Protein AF-A0A6P0NSE1-F1 (afdb_monomer)

Radius of gyration: 20.41 Å; Cα contacts (8 Å, |Δi|>4): 331; chains: 1; bounding box: 45×75×44 Å

Sequence (242 aa):
MRFLLSFLSQVKEDVVIFYKSDFIRLSEYSKNIGKWTRNYFLNKFSLNHRTHNSISIYEKNHELIRSTNKQISKKYEDNDAPLLDLYTFTISPYEILDIVHVYRQDELPSLQNSSTYNYQRPLNPNKLKKIRENLLTECDFIFPSNVLVILSKECKYMKDGDGNSCLYIPKKYGSISVIDGQHRLFSYADENVKLMIQDDCKIMVTAVYFRTDEQEIITKFSARVFIEINFLNTLWQGFGKN

Nearest PDB structures (foldseek):
  2bk1-assembly1_A  TM=1.875E-01  e=4.150E+00  Clostridium perfringens

Secondary structure (DSSP, 8-state):
--SHHHHTTS--S------HHHHHHHHHHHHHS-HHHHHHHHHTTT-----S-EEEEEHHHH--EEEEEE---TTS--TTPPPEEEEEEEE-HHHHTTTEEE--GGGSPPTTSTT----SPPP-HHHHHHHHHHHTT-TT---SSPEEEEE-TT-EEEE-TTS-EEEEEESSTTSEEEEE-HHHHHHTTSHHHHHHH-TT--EEEEEEEES---HHHHHHHHHHHHHHHHHHHHHHHHHT--

Solvent-accessible surface area (backbone atoms only — not comparable to full-atom values): 14327 Å² total; per-residue (Å²): 126,77,71,67,63,63,63,61,73,71,62,88,66,94,78,81,86,68,58,70,70,56,49,51,52,50,52,55,50,45,69,70,39,57,78,71,50,23,47,64,57,34,45,78,69,73,60,60,67,77,49,98,49,62,47,77,45,31,41,90,84,17,63,46,43,79,46,70,78,42,63,76,73,81,88,52,93,59,91,75,63,60,46,26,33,39,37,36,32,44,42,40,58,80,75,46,49,63,20,50,30,63,85,45,85,92,66,48,83,69,84,83,52,97,77,72,72,80,70,60,79,75,88,50,71,69,60,29,51,54,53,35,53,48,52,70,72,36,76,86,69,69,76,94,62,59,32,32,30,36,47,33,87,81,43,46,76,46,61,49,98,86,67,47,58,30,42,36,38,50,48,27,67,49,38,31,34,50,65,41,44,60,58,66,57,58,31,59,72,37,67,68,41,38,71,74,52,49,82,83,46,68,44,48,34,38,34,39,34,66,74,60,87,50,64,66,57,52,55,57,48,52,48,47,51,56,48,53,53,52,52,51,55,53,51,57,64,59,70,73,71,126

pLDDT: mean 75.6, std 17.57, range [28.81, 94.31]

Foldseek 3Di:
DVPVVVVVVPPPDDDQDDDPVVVVVLVVVLVVPAQLCSQVSCVVSVNWPQDVDWDKFFCVPWVKDKDWQDFQDCPDVPPPGFTKMKIKTKFFLVQCSNAEAEQAPVNQDPCPDVPPDPQADHQDVVLLVVLLVCLLVPLPDADPDAFEKEADPVWDWDQDPVRTTIIIQGSIHPRIYTSDCVSVSCSCSDVSSCVRNPRPDIGIHMYMYTPDPDPVSVVVVSSSVVVVVVVVVVVVVVVPPD

Structure (mmCIF, N/CA/C/O backbone):
data_AF-A0A6P0NSE1-F1
#
_entry.id   AF-A0A6P0NSE1-F1
#
loop_
_atom_site.group_PDB
_atom_site.id
_atom_site.type_symbol
_atom_site.label_atom_id
_atom_site.label_alt_id
_atom_site.label_comp_id
_atom_site.label_asym_id
_atom_site.label_entity_id
_atom_site.label_seq_id
_atom_site.pdbx_PDB_ins_code
_atom_site.Cartn_x
_atom_site.Cartn_y
_atom_site.Cartn_z
_atom_site.occupancy
_atom_site.B_iso_or_equiv
_atom_site.auth_seq_id
_atom_site.auth_comp_id
_atom_site.auth_asym_id
_atom_site.auth_atom_id
_atom_site.pdbx_PDB_model_num
ATOM 1 N N . MET A 1 1 ? -12.462 -44.501 10.568 1.00 39.59 1 MET A N 1
ATOM 2 C CA . MET A 1 1 ? -11.180 -43.770 10.728 1.00 39.59 1 MET A CA 1
ATOM 3 C C . MET A 1 1 ? -10.175 -43.937 9.578 1.00 39.59 1 MET A C 1
ATOM 5 O O . MET A 1 1 ? -9.374 -43.035 9.409 1.00 39.59 1 MET A O 1
ATOM 9 N N . ARG A 1 2 ? -10.199 -45.004 8.755 1.00 28.81 2 ARG A N 1
ATOM 10 C CA . ARG A 1 2 ? -9.259 -45.160 7.614 1.00 28.81 2 ARG A CA 1
ATOM 11 C C . ARG A 1 2 ? -9.672 -44.481 6.294 1.00 28.81 2 ARG A C 1
ATOM 13 O O . ARG A 1 2 ? -8.821 -44.287 5.440 1.00 28.81 2 ARG A O 1
ATOM 20 N N . PHE A 1 3 ? -10.932 -44.069 6.141 1.00 29.25 3 PHE A N 1
ATOM 21 C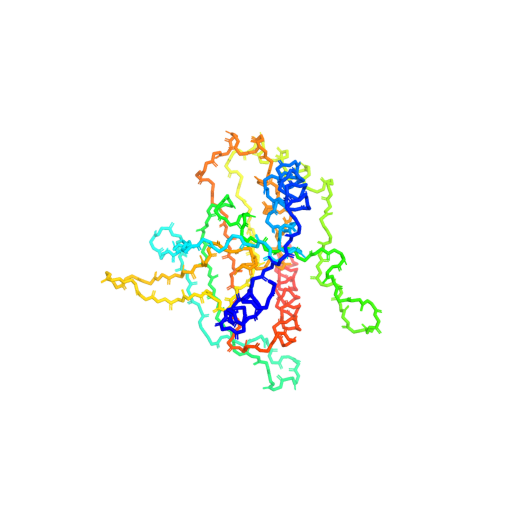 CA . PHE A 1 3 ? -11.424 -43.457 4.893 1.00 29.25 3 PHE A CA 1
ATOM 22 C C . PHE A 1 3 ? -11.146 -41.947 4.760 1.00 29.25 3 PHE A C 1
ATOM 24 O O . PHE A 1 3 ? -11.007 -41.459 3.644 1.00 29.25 3 PHE A O 1
ATOM 31 N N . LEU A 1 4 ? -10.985 -41.216 5.871 1.00 34.84 4 LEU A N 1
ATOM 32 C CA . LEU A 1 4 ? -10.705 -39.767 5.856 1.00 34.84 4 LEU A CA 1
ATOM 33 C C . LEU A 1 4 ? -9.242 -39.430 5.523 1.00 34.84 4 LEU A C 1
ATOM 35 O O . LEU A 1 4 ? -8.967 -38.356 4.999 1.00 34.84 4 LEU A O 1
ATOM 39 N N . LEU A 1 5 ? -8.308 -40.353 5.772 1.00 35.56 5 LEU A N 1
ATOM 40 C CA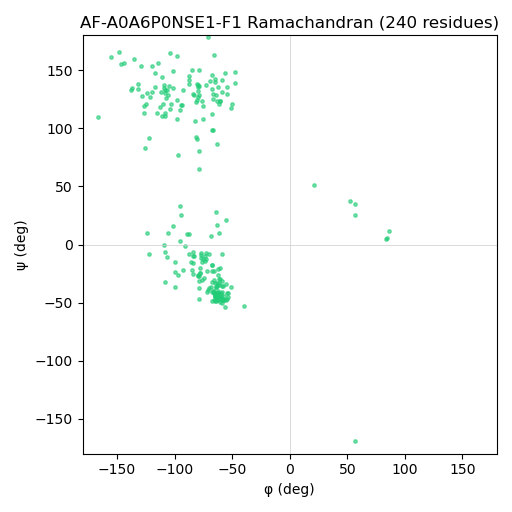 . LEU A 1 5 ? -6.882 -40.136 5.505 1.00 35.56 5 LEU A CA 1
ATOM 41 C C . LEU A 1 5 ? -6.517 -40.278 4.019 1.00 35.56 5 LEU A C 1
ATOM 43 O O . LEU A 1 5 ? -5.545 -39.672 3.585 1.00 35.56 5 LEU A O 1
ATOM 47 N N . SER A 1 6 ? -7.296 -41.022 3.220 1.00 34.91 6 SER A N 1
ATOM 48 C CA . SER A 1 6 ? -6.995 -41.171 1.785 1.00 34.91 6 SER A CA 1
ATOM 49 C C . SER A 1 6 ? -7.442 -39.958 0.959 1.00 34.91 6 SER A C 1
ATOM 51 O O . SER A 1 6 ? -6.750 -39.571 0.020 1.00 34.91 6 SER A O 1
ATOM 53 N N . PHE A 1 7 ? -8.524 -39.281 1.368 1.00 35.91 7 PHE A N 1
ATOM 54 C CA . PHE A 1 7 ? -9.060 -38.114 0.655 1.00 35.91 7 PHE A CA 1
ATOM 55 C C . PHE A 1 7 ? -8.199 -36.853 0.849 1.00 35.91 7 PHE A C 1
ATOM 57 O O . PHE A 1 7 ? -8.095 -36.017 -0.042 1.00 35.91 7 PHE A O 1
ATOM 64 N N . LEU A 1 8 ? -7.506 -36.750 1.988 1.00 42.34 8 LEU A N 1
ATOM 65 C CA . LEU A 1 8 ? -6.571 -35.655 2.269 1.00 42.34 8 LEU A CA 1
ATOM 66 C C . LEU A 1 8 ? -5.254 -35.765 1.485 1.00 42.34 8 LEU A C 1
ATOM 68 O O . LEU A 1 8 ? -4.530 -34.782 1.382 1.00 42.34 8 LEU A O 1
ATOM 72 N N . SER A 1 9 ? -4.952 -36.925 0.891 1.00 40.25 9 SER A N 1
ATOM 73 C CA . SER A 1 9 ? -3.737 -37.096 0.079 1.00 40.25 9 SER A CA 1
ATOM 74 C C . SER A 1 9 ? -3.820 -36.434 -1.305 1.00 40.25 9 SER A C 1
ATOM 76 O O . SER A 1 9 ? -2.794 -36.278 -1.966 1.00 40.25 9 SER A O 1
ATOM 78 N N . GLN A 1 10 ? -5.018 -36.015 -1.736 1.00 41.91 10 GLN A N 1
ATOM 79 C CA . GLN A 1 10 ? -5.258 -35.421 -3.057 1.00 41.91 10 GLN A CA 1
ATOM 80 C C . GLN A 1 10 ? -5.547 -33.910 -3.039 1.00 41.91 10 GLN A C 1
ATOM 82 O O . GLN A 1 10 ? -5.573 -33.299 -4.104 1.00 41.91 10 GLN A O 1
ATOM 87 N N . VAL A 1 11 ? -5.684 -33.274 -1.869 1.00 42.91 11 VAL A N 1
ATOM 88 C CA . VAL A 1 11 ? -5.854 -31.811 -1.763 1.00 42.91 11 VAL A CA 1
ATOM 89 C C . VAL A 1 11 ? -4.499 -31.166 -1.470 1.00 42.91 11 VAL A C 1
ATOM 91 O O . VAL A 1 11 ? -4.175 -30.807 -0.341 1.00 42.91 11 VAL A O 1
ATOM 94 N N . LYS A 1 12 ? -3.664 -31.061 -2.508 1.00 42.88 12 LYS A N 1
ATOM 95 C CA . LYS A 1 12 ? -2.460 -30.219 -2.502 1.00 42.88 12 LYS A CA 1
ATOM 96 C C . LYS A 1 12 ? -2.869 -28.762 -2.732 1.00 42.88 12 LYS A C 1
ATOM 98 O O . LYS A 1 12 ? -2.772 -28.288 -3.852 1.00 42.88 12 LYS A O 1
ATOM 103 N N . GLU A 1 13 ? -3.329 -28.079 -1.689 1.00 49.12 13 GLU A N 1
ATOM 104 C CA . GLU A 1 13 ? -3.314 -26.609 -1.593 1.00 49.12 13 GLU A CA 1
ATOM 105 C C . GLU A 1 13 ? -3.612 -26.201 -0.138 1.00 49.12 13 GLU A C 1
ATOM 107 O O . GLU A 1 13 ? -4.712 -26.429 0.346 1.00 49.12 13 GLU A O 1
ATOM 112 N N . ASP A 1 14 ? -2.600 -25.679 0.568 1.00 57.34 14 ASP A N 1
ATOM 113 C CA . ASP A 1 14 ? -2.619 -24.876 1.810 1.00 57.34 14 ASP A CA 1
ATOM 114 C C . ASP A 1 14 ? -3.864 -24.930 2.734 1.00 57.34 14 ASP A C 1
ATOM 116 O O . ASP A 1 14 ? -4.388 -23.894 3.155 1.00 57.34 14 ASP A O 1
ATOM 120 N N . VAL A 1 15 ? -4.344 -26.116 3.123 1.00 63.19 15 VAL A N 1
ATOM 121 C CA . VAL A 1 15 ? -5.412 -26.220 4.132 1.00 63.19 15 VAL A CA 1
ATOM 122 C C . VAL A 1 15 ? -4.803 -26.125 5.529 1.00 63.19 15 VAL A C 1
ATOM 124 O O . VAL A 1 15 ? -4.204 -27.078 6.029 1.00 63.19 15 VAL A O 1
ATOM 127 N N . VAL A 1 16 ? -4.990 -24.982 6.193 1.00 66.00 16 VAL A N 1
ATOM 128 C CA . VAL A 1 16 ? -4.626 -24.833 7.607 1.00 66.00 16 VAL A CA 1
ATOM 129 C C . VAL A 1 16 ? -5.662 -25.554 8.472 1.00 66.00 16 VAL A C 1
ATOM 131 O O . VAL A 1 16 ? -6.847 -25.219 8.455 1.00 66.00 16 VAL A O 1
ATOM 134 N N . ILE A 1 17 ? -5.221 -26.554 9.236 1.00 78.12 17 ILE A N 1
ATOM 135 C CA . ILE A 1 17 ? -6.096 -27.351 10.102 1.00 78.12 17 ILE A CA 1
ATOM 136 C C . ILE A 1 17 ? -6.080 -26.757 11.512 1.00 78.12 17 ILE A C 1
ATOM 138 O O . ILE A 1 17 ? -5.042 -26.726 12.168 1.00 78.12 17 ILE A O 1
ATOM 142 N N . PHE A 1 18 ? -7.249 -26.335 11.994 1.00 77.38 18 PHE A N 1
ATOM 143 C CA . PHE A 1 18 ? -7.456 -25.880 13.369 1.00 77.38 18 PHE A CA 1
ATOM 144 C C . PHE A 1 18 ? -8.439 -26.788 14.100 1.00 77.38 18 PHE A C 1
ATOM 146 O O . PHE A 1 18 ? -9.419 -27.263 13.517 1.00 77.38 18 PHE A O 1
ATOM 153 N N . TYR A 1 19 ? -8.250 -26.943 15.411 1.00 86.81 19 TYR A N 1
ATOM 154 C CA . TYR A 1 19 ? -9.355 -27.361 16.264 1.00 86.81 19 TYR A CA 1
ATOM 155 C C . TYR A 1 19 ? -10.430 -26.272 16.267 1.00 86.81 19 TYR A C 1
ATOM 157 O O . TYR A 1 19 ? -10.134 -25.076 16.275 1.00 86.81 19 TYR A O 1
ATOM 165 N N . LYS A 1 20 ? -11.702 -26.684 16.287 1.00 84.88 20 LYS A N 1
ATOM 166 C CA . LYS A 1 20 ? -12.844 -25.757 16.248 1.00 84.88 20 LYS A CA 1
ATOM 167 C C . LYS A 1 20 ? -12.766 -24.690 17.349 1.00 84.88 20 LYS A C 1
ATOM 169 O O . LYS A 1 20 ? -13.052 -23.528 17.079 1.00 84.88 20 LYS A O 1
ATOM 174 N N . SER A 1 21 ? -12.371 -25.074 18.564 1.00 87.94 21 SER A N 1
ATOM 175 C CA . SER A 1 21 ? -12.192 -24.158 19.699 1.00 87.94 21 SER A CA 1
ATOM 176 C C . SER A 1 21 ? -11.146 -23.080 19.419 1.00 87.94 21 SER A C 1
ATOM 178 O O . SER A 1 21 ? -11.385 -21.905 19.694 1.00 87.94 21 SER A O 1
ATOM 180 N N . ASP A 1 22 ? -10.019 -23.465 18.825 1.00 86.38 22 ASP A N 1
ATOM 181 C CA . ASP A 1 22 ? -8.904 -22.561 18.548 1.00 86.38 22 ASP A CA 1
ATOM 182 C C . ASP A 1 22 ? -9.261 -21.593 17.425 1.00 86.38 22 ASP A C 1
ATOM 184 O O . ASP A 1 22 ? -8.997 -20.398 17.532 1.00 86.38 22 ASP A O 1
ATOM 188 N N . PHE A 1 23 ? -9.945 -22.082 16.387 1.00 85.19 23 PHE A N 1
ATOM 189 C CA . PHE A 1 23 ? -10.438 -21.235 15.305 1.00 85.19 23 PHE A CA 1
ATOM 190 C C . PHE A 1 23 ? -11.446 -20.190 15.799 1.00 85.19 23 PHE A C 1
ATOM 192 O O . PHE A 1 23 ? -11.354 -19.021 15.423 1.00 85.19 23 PHE A O 1
ATOM 199 N N . ILE A 1 24 ? -12.389 -20.582 16.665 1.00 85.94 24 ILE A N 1
ATOM 200 C CA . ILE A 1 24 ? -13.359 -19.649 17.261 1.00 85.94 24 ILE A CA 1
ATOM 201 C C . ILE A 1 24 ? -12.626 -18.576 18.068 1.00 85.94 24 ILE A C 1
ATOM 203 O O . ILE A 1 24 ? -12.841 -17.387 17.840 1.00 85.94 24 ILE A O 1
ATOM 207 N N . ARG A 1 25 ? -11.700 -18.985 18.940 1.00 87.81 25 ARG A N 1
ATOM 208 C CA . ARG A 1 25 ? -10.915 -18.070 19.774 1.00 87.81 25 ARG A CA 1
ATOM 209 C C . ARG A 1 25 ? -10.067 -17.108 18.939 1.00 87.81 25 ARG A C 1
ATOM 211 O O . ARG A 1 25 ? -10.005 -15.915 19.223 1.00 87.81 25 ARG A O 1
ATOM 218 N N . LEU A 1 26 ? -9.445 -17.605 17.874 1.00 87.19 26 LEU A N 1
ATOM 219 C CA . LEU A 1 26 ? -8.673 -16.794 16.938 1.00 87.19 26 LEU A CA 1
ATOM 220 C C . LEU A 1 26 ? -9.572 -15.798 16.196 1.00 87.19 26 LEU A C 1
ATOM 222 O O . LEU A 1 26 ? -9.216 -14.627 16.067 1.00 87.19 26 LEU A O 1
ATOM 226 N N . SER A 1 27 ? -10.760 -16.229 15.765 1.00 84.25 27 SER A N 1
ATOM 227 C CA . SER A 1 27 ? -11.763 -15.356 15.151 1.00 84.25 27 SER A CA 1
ATOM 228 C C . SER A 1 27 ? -12.185 -14.232 16.100 1.00 84.25 27 SER A C 1
ATOM 230 O O . SER A 1 27 ? -12.214 -13.069 15.694 1.00 84.25 27 SER A O 1
ATOM 232 N N . GLU A 1 28 ? -12.440 -14.548 17.371 1.00 86.94 28 GLU A N 1
ATOM 233 C CA . GLU A 1 28 ? -12.763 -13.568 18.413 1.00 86.94 28 GLU A CA 1
ATOM 234 C C . GLU A 1 28 ? -11.628 -12.569 18.635 1.00 86.94 28 GLU A C 1
ATOM 236 O O . GLU A 1 28 ? -11.861 -11.361 18.628 1.00 86.94 28 GLU A O 1
ATOM 241 N N . TYR A 1 29 ? -10.384 -13.036 18.754 1.00 88.19 29 TYR A N 1
ATOM 242 C CA . TYR A 1 29 ? -9.228 -12.143 18.853 1.00 88.19 29 TYR A CA 1
ATOM 243 C C . TYR A 1 29 ? -9.097 -11.247 17.626 1.00 88.19 29 TYR A C 1
ATOM 245 O O . TYR A 1 29 ? -8.904 -10.041 17.772 1.00 88.19 29 TYR A O 1
ATOM 253 N N . SER A 1 30 ? -9.310 -11.795 16.429 1.00 85.31 30 SER A N 1
ATOM 254 C CA . SER A 1 30 ? -9.236 -11.036 15.181 1.00 85.31 30 SER A CA 1
ATOM 255 C C . SER A 1 30 ? -10.267 -9.903 15.082 1.00 85.31 30 SER A C 1
ATOM 257 O O . SER A 1 30 ? -10.027 -8.927 14.377 1.00 85.31 30 SER A O 1
ATOM 259 N N . LYS A 1 31 ? -11.405 -10.013 15.782 1.00 84.69 31 LYS A N 1
ATOM 260 C CA . LYS A 1 31 ? -12.442 -8.969 15.835 1.00 84.69 31 LYS A CA 1
ATOM 261 C C . LYS A 1 31 ? -12.099 -7.846 16.814 1.00 84.69 31 LYS A C 1
ATOM 263 O O . LYS A 1 31 ? -12.569 -6.731 16.628 1.00 84.69 31 LYS A O 1
ATOM 268 N N . ASN A 1 32 ? -11.302 -8.146 17.839 1.00 85.06 32 ASN A N 1
ATOM 269 C CA . ASN A 1 32 ? -10.938 -7.199 18.895 1.00 85.06 32 ASN A CA 1
ATOM 270 C C . ASN A 1 32 ? -9.630 -6.449 18.608 1.00 85.06 32 ASN A C 1
ATOM 272 O O . ASN A 1 32 ? -9.400 -5.368 19.143 1.00 85.06 32 ASN A O 1
ATOM 276 N N . ILE A 1 33 ? -8.764 -6.997 17.756 1.00 80.06 33 ILE A N 1
ATOM 277 C CA . ILE A 1 33 ? -7.625 -6.258 17.212 1.00 80.06 33 ILE A CA 1
ATOM 278 C C . ILE A 1 33 ? -8.150 -5.304 16.133 1.00 80.06 33 ILE A C 1
ATOM 280 O O . ILE A 1 33 ? -8.837 -5.728 15.207 1.00 80.06 33 ILE A O 1
ATOM 284 N N . GLY A 1 34 ? -7.879 -4.004 16.277 1.00 79.31 34 GLY A N 1
ATOM 285 C CA . GLY A 1 34 ? -8.448 -2.969 15.406 1.00 79.31 34 GLY A CA 1
ATOM 286 C C . GLY A 1 34 ? -8.345 -3.303 13.911 1.00 79.31 34 GLY A C 1
ATOM 287 O O . GLY A 1 34 ? -7.389 -3.958 13.482 1.00 79.31 34 GLY A O 1
ATOM 288 N N . LYS A 1 35 ? -9.322 -2.834 13.121 1.00 82.88 35 LYS A N 1
ATOM 289 C CA . LYS A 1 35 ? -9.554 -3.221 11.714 1.00 82.88 35 LYS A CA 1
ATOM 290 C C . LYS A 1 35 ? -8.262 -3.383 10.900 1.00 82.88 35 LYS A C 1
ATOM 292 O O . LYS A 1 35 ? -8.009 -4.448 10.348 1.00 82.88 35 LYS A O 1
ATOM 297 N N . TRP A 1 36 ? -7.412 -2.360 10.915 1.00 82.62 36 TRP A N 1
ATOM 298 C CA . TRP A 1 36 ? -6.190 -2.281 10.108 1.00 82.62 36 TRP A CA 1
ATOM 299 C C . TRP A 1 36 ? -5.048 -3.207 10.576 1.00 82.62 36 TRP A C 1
ATOM 301 O O . TRP A 1 36 ? -4.065 -3.397 9.869 1.00 82.62 36 TRP A O 1
ATOM 311 N N . THR A 1 37 ? -5.147 -3.800 11.770 1.00 81.31 37 THR A N 1
ATOM 312 C CA . THR A 1 37 ? -4.183 -4.790 12.299 1.00 81.31 37 THR A CA 1
ATOM 313 C C . THR A 1 37 ? -4.676 -6.228 12.138 1.00 81.31 37 THR A C 1
ATOM 315 O O . THR A 1 37 ? -3.881 -7.168 12.211 1.00 81.31 37 THR A O 1
ATOM 318 N N . ARG A 1 38 ? -5.969 -6.421 11.864 1.00 86.12 38 ARG A N 1
ATOM 319 C CA . ARG A 1 38 ? -6.584 -7.743 11.732 1.00 86.12 38 ARG A CA 1
ATOM 320 C C . ARG A 1 38 ? -5.886 -8.620 10.697 1.00 86.12 38 ARG A C 1
ATOM 322 O O . ARG A 1 38 ? -5.550 -9.760 11.001 1.00 86.12 38 ARG A O 1
ATOM 329 N N . ASN A 1 39 ? -5.625 -8.086 9.507 1.00 86.19 39 ASN A N 1
ATOM 330 C CA . ASN A 1 39 ? -5.021 -8.861 8.423 1.00 86.19 39 ASN A CA 1
ATOM 331 C C . ASN A 1 39 ? -3.565 -9.248 8.716 1.00 86.19 39 ASN A C 1
ATOM 333 O O . ASN A 1 39 ? -3.179 -10.379 8.444 1.00 86.19 39 ASN A O 1
ATOM 337 N N . TYR A 1 40 ? -2.793 -8.375 9.374 1.00 84.44 40 TYR A N 1
ATOM 338 C CA . TYR A 1 40 ? -1.455 -8.722 9.870 1.00 84.44 40 TYR A CA 1
ATOM 339 C C . TYR A 1 40 ? -1.495 -9.916 10.834 1.00 84.44 40 TYR A C 1
ATOM 341 O O . TYR A 1 40 ? -0.710 -10.853 10.707 1.00 84.44 40 TYR A O 1
ATOM 349 N N . PHE A 1 41 ? -2.420 -9.897 11.794 1.00 85.69 41 PHE A N 1
ATOM 350 C CA . PHE A 1 41 ? -2.563 -10.980 12.764 1.00 85.69 41 PHE A CA 1
ATOM 351 C C . PHE A 1 41 ? -3.005 -12.285 12.106 1.00 85.69 41 PHE A C 1
ATOM 353 O O . PHE A 1 41 ? -2.382 -13.313 12.338 1.00 85.69 41 PHE A O 1
ATOM 360 N N . LEU A 1 42 ? -4.033 -12.251 11.253 1.00 85.75 42 LEU A N 1
ATOM 361 C CA . LEU A 1 42 ? -4.514 -13.442 10.545 1.00 85.75 42 LEU A CA 1
ATOM 362 C C . LEU A 1 42 ? -3.435 -14.039 9.630 1.00 85.75 42 LEU A C 1
ATOM 364 O O . LEU A 1 42 ? -3.314 -15.262 9.546 1.00 85.75 42 LEU A O 1
ATOM 368 N N . ASN A 1 43 ? -2.600 -13.195 9.016 1.00 83.94 43 ASN A N 1
ATOM 369 C CA . ASN A 1 43 ? -1.461 -13.626 8.208 1.00 83.94 43 ASN A CA 1
ATOM 370 C C . ASN A 1 43 ? -0.470 -14.493 9.000 1.00 83.94 43 ASN A C 1
ATOM 372 O O . ASN A 1 43 ? 0.051 -15.459 8.452 1.00 83.94 43 ASN A O 1
ATOM 376 N N . LYS A 1 44 ? -0.256 -14.225 10.299 1.00 83.56 44 LYS A N 1
ATOM 377 C CA . LYS A 1 44 ? 0.622 -15.056 11.153 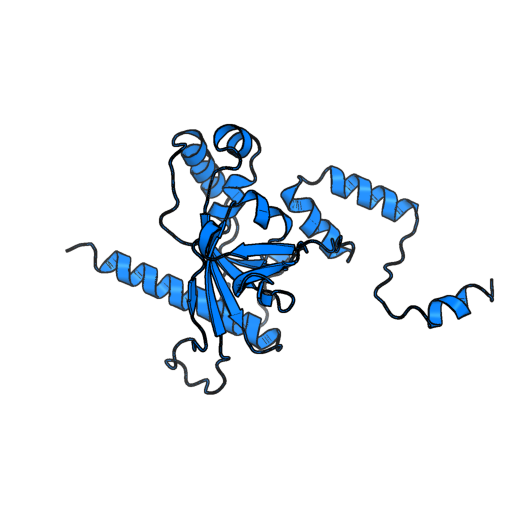1.00 83.56 44 LYS A CA 1
ATOM 378 C C . LYS A 1 44 ? 0.141 -16.500 11.302 1.00 83.56 44 LYS A C 1
ATOM 380 O O . LYS A 1 44 ? 0.939 -17.376 11.612 1.00 83.56 44 LYS A O 1
ATOM 385 N N . PHE A 1 45 ? -1.139 -16.744 11.053 1.00 84.06 45 PHE A N 1
ATOM 386 C CA . PHE A 1 45 ? -1.761 -18.063 11.107 1.00 84.06 45 PHE A CA 1
ATOM 387 C C . PHE A 1 45 ? -2.057 -18.630 9.715 1.00 84.06 45 PHE A C 1
ATOM 389 O O . PHE A 1 45 ? -2.768 -19.623 9.602 1.00 84.06 45 PHE A O 1
ATOM 396 N N . SER A 1 46 ? -1.550 -17.994 8.651 1.00 80.50 46 SER A N 1
ATOM 397 C CA . SER A 1 46 ? -1.868 -18.330 7.256 1.00 80.50 46 SER A CA 1
ATOM 398 C C . SER A 1 46 ? -3.373 -18.285 6.943 1.00 80.50 46 SER A C 1
ATOM 400 O O . SER A 1 46 ? -3.845 -18.920 6.006 1.00 80.50 46 SER A O 1
ATOM 402 N N . LEU A 1 47 ? -4.138 -17.490 7.703 1.00 76.50 47 LEU A N 1
ATOM 403 C CA . LEU A 1 47 ? -5.593 -17.331 7.574 1.00 76.50 47 LEU A CA 1
ATOM 404 C C . LEU A 1 47 ? -5.986 -16.140 6.690 1.00 76.50 47 LEU A C 1
ATOM 406 O O . LEU A 1 47 ? -7.061 -15.558 6.847 1.00 76.50 47 LEU A O 1
ATOM 410 N N . ASN A 1 48 ? -5.113 -15.739 5.768 1.00 66.19 48 ASN A N 1
ATOM 411 C CA . ASN A 1 48 ? -5.406 -14.624 4.880 1.00 66.19 48 ASN A CA 1
ATOM 412 C C . ASN A 1 48 ? -6.643 -14.918 4.040 1.00 66.19 48 ASN A C 1
ATOM 414 O O . ASN A 1 48 ? -6.669 -15.869 3.258 1.00 66.19 48 ASN A O 1
ATOM 418 N N . HIS A 1 49 ? -7.634 -14.037 4.123 1.00 62.59 49 HIS A N 1
ATOM 419 C CA . HIS A 1 49 ? -8.711 -14.023 3.151 1.00 62.59 49 HIS A CA 1
ATOM 420 C C . HIS A 1 49 ? -8.133 -13.607 1.795 1.00 62.59 49 HIS A C 1
ATOM 422 O O . HIS A 1 49 ? -7.940 -12.422 1.528 1.00 62.59 49 HIS A O 1
ATOM 428 N N . ARG A 1 50 ? -7.853 -14.581 0.922 1.00 56.38 50 ARG A N 1
ATOM 429 C CA . ARG A 1 50 ? -7.742 -14.303 -0.511 1.00 56.38 50 ARG A CA 1
ATOM 430 C C . ARG A 1 50 ? -9.140 -13.938 -0.985 1.00 56.38 50 ARG A C 1
ATOM 432 O O . ARG A 1 50 ? -9.977 -14.808 -1.199 1.00 56.38 50 ARG A O 1
ATOM 439 N N . THR A 1 51 ? -9.416 -12.648 -1.101 1.00 60.31 51 THR A N 1
ATOM 440 C CA . THR A 1 51 ? -10.558 -12.229 -1.910 1.00 60.31 51 THR A CA 1
ATOM 441 C C . THR A 1 51 ? -10.111 -12.280 -3.369 1.00 60.31 51 THR A C 1
ATOM 443 O O . THR A 1 51 ? -9.005 -1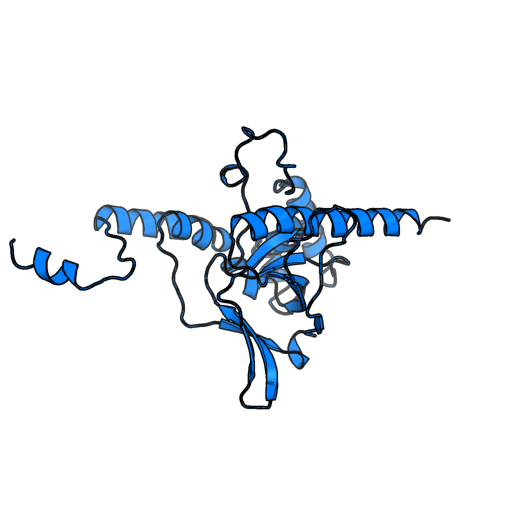1.850 -3.684 1.00 60.31 51 THR A O 1
ATOM 446 N N . HIS A 1 52 ? -10.944 -12.796 -4.277 1.00 61.66 52 HIS A N 1
ATOM 447 C CA . HIS A 1 52 ? -10.666 -12.760 -5.726 1.00 61.66 52 HIS A CA 1
ATOM 448 C C . HIS A 1 52 ? -10.713 -11.336 -6.313 1.00 61.66 52 HIS A C 1
ATOM 450 O O . HIS A 1 52 ? -10.638 -11.151 -7.523 1.00 61.66 52 HIS A O 1
ATOM 456 N N . ASN A 1 53 ? -10.836 -10.325 -5.455 1.00 81.62 53 ASN A N 1
ATOM 457 C CA . ASN A 1 53 ? -10.929 -8.935 -5.837 1.00 81.62 53 ASN A CA 1
ATOM 458 C C . ASN A 1 53 ? -9.526 -8.331 -5.959 1.00 81.62 53 ASN A C 1
ATOM 460 O O . ASN A 1 53 ? -8.627 -8.625 -5.170 1.00 81.62 53 ASN A O 1
ATOM 464 N N . SER A 1 54 ? -9.357 -7.425 -6.913 1.00 86.56 54 SER A N 1
ATOM 465 C CA . SER A 1 54 ? -8.166 -6.590 -7.061 1.00 86.56 54 SER A CA 1
ATOM 466 C C . SER A 1 54 ? -8.538 -5.117 -6.959 1.00 86.56 54 SER A C 1
ATOM 468 O O . SER A 1 54 ? -9.667 -4.724 -7.249 1.00 86.56 54 SER A O 1
ATOM 470 N N . ILE A 1 55 ? -7.583 -4.301 -6.538 1.00 91.25 55 ILE A N 1
ATOM 471 C CA . ILE A 1 55 ? -7.603 -2.855 -6.723 1.00 91.25 55 ILE A CA 1
ATOM 472 C C . ILE A 1 55 ? -7.057 -2.585 -8.124 1.00 91.25 55 ILE A C 1
ATOM 474 O O . ILE A 1 55 ? -6.001 -3.112 -8.482 1.00 91.25 55 ILE A O 1
ATOM 478 N N . SER A 1 56 ? -7.784 -1.794 -8.907 1.00 92.62 56 SER A N 1
ATOM 479 C CA . SER A 1 56 ? -7.417 -1.446 -10.279 1.00 92.62 56 SER A CA 1
ATOM 480 C C . SER A 1 56 ? -6.983 0.014 -10.341 1.00 92.62 56 SER A C 1
ATOM 482 O O . SER A 1 56 ? -7.801 0.918 -10.179 1.00 92.62 56 SER A O 1
ATOM 484 N N . ILE A 1 57 ? -5.693 0.239 -10.576 1.00 93.06 57 ILE A N 1
ATOM 485 C CA . ILE A 1 57 ? -5.087 1.566 -10.670 1.00 93.06 57 ILE A CA 1
ATOM 486 C C . ILE A 1 57 ? -4.968 1.945 -12.146 1.00 93.06 57 ILE A C 1
ATOM 488 O O . ILE A 1 57 ? -4.132 1.404 -12.868 1.00 93.06 57 ILE A O 1
ATOM 492 N N . TYR A 1 58 ? -5.803 2.880 -12.585 1.00 90.88 58 TYR A N 1
ATOM 493 C CA . TYR A 1 58 ? -5.849 3.392 -13.961 1.00 90.88 58 TYR A CA 1
ATOM 494 C C . TYR A 1 58 ? -5.152 4.748 -14.113 1.00 90.88 58 TYR A C 1
ATOM 496 O O . TYR A 1 58 ? -5.246 5.585 -13.216 1.00 90.88 58 TYR A O 1
ATOM 504 N N . GLU A 1 59 ? -4.584 5.016 -15.293 1.00 86.62 59 GLU A N 1
ATOM 505 C CA . GLU A 1 59 ? -3.971 6.313 -15.652 1.00 86.62 59 GLU A CA 1
ATOM 506 C C . GLU A 1 59 ? -4.917 7.502 -15.433 1.00 86.62 59 GLU A C 1
ATOM 508 O O . GLU A 1 59 ? -4.537 8.485 -14.805 1.00 86.62 59 GLU A O 1
ATOM 513 N N . LYS A 1 60 ? -6.178 7.388 -15.865 1.00 84.31 60 LYS A N 1
ATOM 514 C CA . LYS A 1 60 ? -7.154 8.488 -15.811 1.00 84.31 60 LYS A CA 1
ATOM 515 C C . LYS A 1 60 ? -7.614 8.851 -14.394 1.00 84.31 60 LYS A C 1
ATOM 517 O O . LYS A 1 60 ? -7.837 10.021 -14.107 1.00 84.31 60 LYS A O 1
ATOM 522 N N . ASN A 1 61 ? -7.784 7.855 -13.524 1.00 86.75 61 ASN A N 1
ATOM 523 C CA . ASN A 1 61 ? -8.401 8.054 -12.203 1.00 86.75 61 ASN A CA 1
ATOM 524 C C . ASN A 1 61 ? -7.363 8.230 -11.081 1.00 86.75 61 ASN A C 1
ATOM 526 O O . ASN A 1 61 ? -7.658 8.855 -10.059 1.00 86.75 61 ASN A O 1
ATOM 530 N N . HIS A 1 62 ? -6.165 7.673 -11.287 1.00 90.31 62 HIS A N 1
ATOM 531 C CA . HIS A 1 62 ? -5.104 7.563 -10.285 1.00 90.31 62 HIS A CA 1
ATOM 532 C C . HIS A 1 62 ? -3.791 8.199 -10.748 1.00 90.31 62 HIS A C 1
ATOM 534 O O . HIS A 1 62 ? -2.764 7.973 -10.117 1.00 90.31 62 HIS A O 1
ATOM 540 N N . GLU A 1 63 ? -3.784 8.930 -11.868 1.00 90.50 63 GLU A N 1
ATOM 541 C CA . GLU A 1 63 ? -2.579 9.589 -12.399 1.00 90.50 63 GLU A CA 1
ATOM 542 C C . GLU A 1 63 ? -1.398 8.610 -12.537 1.00 90.50 63 GLU A C 1
ATOM 544 O O . GLU A 1 63 ? -0.250 8.932 -12.228 1.00 90.50 63 GLU A O 1
ATOM 549 N N . LEU A 1 64 ? -1.696 7.368 -12.941 1.00 92.06 64 LEU A N 1
ATOM 550 C CA . LEU A 1 64 ? -0.702 6.302 -13.015 1.00 92.06 64 LEU A CA 1
ATOM 551 C C . LEU A 1 64 ? 0.378 6.647 -14.045 1.00 92.06 64 LEU A C 1
ATOM 553 O O . LEU A 1 64 ? 0.103 6.812 -15.229 1.00 92.06 64 LEU A O 1
ATOM 557 N N . ILE A 1 65 ? 1.627 6.660 -13.598 1.00 91.50 65 ILE A N 1
ATOM 558 C CA . ILE A 1 65 ? 2.813 6.827 -14.433 1.00 91.50 65 ILE A CA 1
ATOM 559 C C . ILE A 1 65 ? 3.702 5.605 -14.238 1.00 91.50 65 ILE A C 1
ATOM 561 O O . ILE A 1 65 ? 4.068 5.265 -13.112 1.00 91.50 65 ILE A O 1
ATOM 565 N N . ARG A 1 66 ? 4.093 4.959 -15.339 1.00 92.06 66 ARG A N 1
ATOM 566 C CA . ARG A 1 66 ? 5.002 3.807 -15.329 1.00 92.06 66 ARG A CA 1
ATOM 567 C C . ARG A 1 66 ? 6.363 4.178 -15.910 1.00 92.06 66 ARG A C 1
ATOM 569 O O . ARG A 1 66 ? 6.460 4.776 -16.975 1.00 92.06 66 ARG A O 1
ATOM 576 N N . SER A 1 67 ? 7.428 3.753 -15.241 1.00 89.12 67 SER A N 1
ATOM 577 C CA . SER A 1 67 ? 8.810 3.833 -15.716 1.00 89.12 67 SER A CA 1
ATOM 578 C C . SER A 1 67 ? 9.456 2.454 -15.654 1.00 89.12 67 SER A C 1
ATOM 580 O O . SER A 1 67 ? 9.669 1.919 -14.573 1.00 89.12 67 SER A O 1
ATOM 582 N N . THR A 1 68 ? 9.775 1.869 -16.805 1.00 88.19 68 THR A N 1
ATOM 583 C CA . THR A 1 68 ? 10.280 0.489 -16.892 1.00 88.19 68 THR A CA 1
ATOM 584 C C . THR A 1 68 ? 11.796 0.395 -16.989 1.00 88.19 68 THR A C 1
ATOM 586 O O . THR A 1 68 ? 12.446 1.350 -17.418 1.00 88.19 68 THR A O 1
ATOM 589 N N . ASN A 1 69 ? 12.339 -0.796 -16.710 1.00 81.00 69 ASN A N 1
ATOM 590 C CA . ASN A 1 69 ? 13.753 -1.142 -16.936 1.00 81.00 69 ASN A CA 1
ATOM 591 C C . ASN A 1 69 ? 14.731 -0.202 -16.214 1.00 81.00 69 ASN A C 1
ATOM 593 O O . ASN A 1 69 ? 15.795 0.129 -16.740 1.00 81.00 69 ASN A O 1
ATOM 597 N N . LYS A 1 70 ? 14.367 0.270 -15.023 1.00 82.00 70 LYS A N 1
ATOM 598 C CA . LYS A 1 70 ? 15.282 1.048 -14.193 1.00 82.00 70 LYS A CA 1
ATOM 599 C C . LYS A 1 70 ? 16.243 0.099 -13.485 1.00 82.00 70 LYS A C 1
ATOM 601 O O . LYS A 1 70 ? 15.899 -1.041 -13.178 1.00 82.00 70 LYS A O 1
ATOM 606 N N . GLN A 1 71 ? 17.445 0.592 -13.227 1.00 75.75 71 GLN A N 1
ATOM 607 C CA . GLN A 1 71 ? 18.451 -0.086 -12.424 1.00 75.75 71 GLN A CA 1
ATOM 608 C C . GLN A 1 71 ? 18.832 0.865 -11.290 1.00 75.75 71 GLN A C 1
ATOM 610 O O . GLN A 1 71 ? 19.077 2.048 -11.532 1.00 75.75 71 GLN A O 1
ATOM 615 N N . ILE A 1 72 ? 18.828 0.357 -10.060 1.00 69.94 72 ILE A N 1
ATOM 616 C CA . ILE A 1 72 ? 19.340 1.070 -8.877 1.00 69.94 72 ILE A CA 1
ATOM 617 C C . ILE A 1 72 ? 20.831 1.301 -9.125 1.00 69.94 72 ILE A C 1
ATOM 619 O O . ILE A 1 72 ? 21.493 0.413 -9.665 1.00 69.94 72 ILE A O 1
ATOM 623 N N . SER A 1 73 ? 21.326 2.508 -8.849 1.00 59.53 73 SER A N 1
ATOM 624 C CA . SER A 1 73 ? 22.571 3.018 -9.437 1.00 59.53 73 SER A CA 1
ATOM 625 C C . SER A 1 73 ? 23.762 2.045 -9.394 1.00 59.53 73 SER A C 1
ATOM 627 O O . SER A 1 73 ? 24.072 1.431 -8.375 1.00 59.53 73 SER A O 1
ATOM 629 N N . LYS A 1 74 ? 24.512 2.008 -10.509 1.00 51.38 74 LYS A N 1
ATOM 630 C CA . LYS A 1 74 ? 25.792 1.292 -10.719 1.00 51.38 74 LYS A CA 1
ATOM 631 C C . LYS A 1 74 ? 26.943 1.745 -9.798 1.00 51.38 74 LYS A C 1
ATOM 633 O O . LYS A 1 74 ? 28.094 1.413 -10.050 1.00 51.38 74 LYS A O 1
ATOM 638 N N . LYS A 1 75 ? 26.673 2.566 -8.775 1.00 48.75 75 LYS A N 1
ATOM 639 C CA . LYS A 1 75 ? 27.706 3.101 -7.870 1.00 48.75 75 LYS A CA 1
ATOM 640 C C . LYS A 1 75 ? 28.354 2.023 -7.002 1.00 48.75 75 LYS A C 1
ATOM 642 O O . LYS A 1 75 ? 29.429 2.256 -6.464 1.00 48.75 75 LYS A O 1
ATOM 647 N N . TYR A 1 76 ? 27.709 0.871 -6.880 1.00 49.53 76 TYR A N 1
ATOM 648 C CA . TYR A 1 76 ? 28.270 -0.320 -6.268 1.00 49.53 76 TYR A CA 1
ATOM 649 C C . TYR A 1 76 ? 28.462 -1.350 -7.377 1.00 49.53 76 TYR A C 1
ATOM 651 O O . TYR A 1 76 ? 27.540 -1.566 -8.159 1.00 49.53 76 TYR A O 1
ATOM 659 N N . GLU A 1 77 ? 29.645 -1.957 -7.443 1.00 48.91 77 GLU A N 1
ATOM 660 C CA . GLU A 1 77 ? 30.088 -2.953 -8.435 1.00 48.91 77 GLU A CA 1
ATOM 661 C C . GLU A 1 77 ? 29.285 -4.278 -8.408 1.00 48.91 77 GLU A C 1
ATOM 663 O O . GLU A 1 77 ? 29.793 -5.333 -8.769 1.00 48.91 77 GLU A O 1
ATOM 668 N N . ASP A 1 78 ? 28.016 -4.256 -7.995 1.00 54.88 78 ASP A N 1
ATOM 669 C CA . ASP A 1 78 ? 27.098 -5.379 -8.159 1.00 54.88 78 ASP A CA 1
ATOM 670 C C . ASP A 1 78 ? 26.560 -5.338 -9.600 1.00 54.88 78 ASP A C 1
ATOM 672 O O . ASP A 1 78 ? 25.534 -4.713 -9.884 1.00 54.88 78 ASP A O 1
ATOM 676 N N . ASN A 1 79 ? 27.243 -6.031 -10.517 1.00 56.09 79 ASN A N 1
ATOM 677 C CA . ASN A 1 79 ? 26.760 -6.268 -11.887 1.00 56.09 79 ASN A CA 1
ATOM 678 C C . ASN A 1 79 ? 25.405 -7.017 -11.938 1.00 56.09 79 ASN A C 1
ATOM 680 O O . ASN A 1 79 ? 24.781 -7.065 -12.996 1.00 56.09 79 ASN A O 1
ATOM 684 N N . ASP A 1 80 ? 24.915 -7.509 -10.795 1.00 65.94 80 ASP A N 1
ATOM 685 C CA . ASP A 1 80 ? 23.686 -8.299 -10.644 1.00 65.94 80 ASP A CA 1
ATOM 686 C C . ASP A 1 80 ? 22.482 -7.494 -10.117 1.00 65.94 80 ASP A C 1
ATOM 688 O O . ASP A 1 80 ? 21.498 -8.062 -9.635 1.00 65.94 80 ASP A O 1
ATOM 692 N N . ALA A 1 81 ? 22.524 -6.156 -10.156 1.00 70.38 81 ALA A N 1
ATOM 693 C CA . ALA A 1 81 ? 21.379 -5.355 -9.723 1.00 70.38 81 ALA A CA 1
ATOM 694 C C . ALA A 1 81 ? 20.138 -5.643 -10.593 1.00 70.38 81 ALA A C 1
ATOM 696 O O . ALA A 1 81 ? 20.189 -5.417 -11.809 1.00 70.38 81 ALA A O 1
ATOM 697 N N . PRO A 1 82 ? 19.013 -6.101 -10.001 1.00 81.12 82 PRO A N 1
ATOM 698 C CA . PRO A 1 82 ? 17.847 -6.510 -10.766 1.00 81.12 82 PRO A CA 1
ATOM 699 C C . PRO A 1 82 ? 17.204 -5.310 -11.456 1.00 81.12 82 PRO A C 1
ATOM 701 O O . PRO A 1 82 ? 17.142 -4.204 -10.912 1.00 81.12 82 PRO A O 1
ATOM 704 N N . LEU A 1 83 ? 16.650 -5.554 -12.642 1.00 86.06 83 LEU A N 1
ATOM 705 C CA . LEU A 1 83 ? 15.783 -4.586 -13.298 1.00 86.06 83 LEU A CA 1
ATOM 706 C C . LEU A 1 83 ? 14.510 -4.385 -12.474 1.00 86.06 83 LEU A C 1
ATOM 708 O O . LEU A 1 83 ? 13.912 -5.344 -11.971 1.00 86.06 83 LEU A O 1
ATOM 712 N N . LEU A 1 84 ? 14.071 -3.135 -12.391 1.00 89.38 84 LEU A N 1
ATOM 713 C CA . LEU A 1 84 ? 12.834 -2.766 -11.724 1.00 89.38 84 LEU A CA 1
ATOM 714 C C . LEU A 1 84 ? 11.952 -1.888 -12.606 1.00 89.38 84 LEU A C 1
ATOM 716 O O . LEU A 1 84 ? 12.426 -1.150 -13.474 1.00 89.38 84 LEU A O 1
ATOM 720 N N . ASP A 1 85 ? 10.656 -1.962 -12.337 1.00 91.31 85 ASP A N 1
ATOM 721 C CA . ASP A 1 85 ? 9.661 -1.036 -12.852 1.00 91.31 85 ASP A CA 1
ATOM 722 C C . ASP A 1 85 ? 9.163 -0.155 -11.699 1.00 91.31 85 ASP A C 1
ATOM 724 O O . ASP A 1 85 ? 8.917 -0.636 -10.592 1.00 91.31 85 ASP A O 1
ATOM 728 N N . LEU A 1 86 ? 9.017 1.139 -11.965 1.00 92.06 86 LEU A N 1
ATOM 729 C CA . LEU A 1 86 ? 8.445 2.118 -11.048 1.00 92.06 86 LEU A CA 1
ATOM 730 C C . LEU A 1 86 ? 7.035 2.476 -11.505 1.00 92.06 86 LEU A C 1
ATOM 732 O O . LEU A 1 86 ? 6.812 2.725 -12.692 1.00 92.06 86 LEU A O 1
ATOM 736 N N . TYR A 1 87 ? 6.116 2.550 -10.553 1.00 93.44 87 TYR A N 1
ATOM 737 C CA . TYR A 1 87 ? 4.749 3.011 -10.747 1.00 93.44 87 TYR A CA 1
ATOM 738 C C . TYR A 1 87 ? 4.488 4.150 -9.770 1.00 93.44 87 TYR A C 1
ATOM 740 O O . TYR A 1 87 ? 4.593 3.950 -8.565 1.00 93.44 87 TYR A O 1
ATOM 748 N N . THR A 1 88 ? 4.147 5.332 -10.262 1.00 93.06 88 THR A N 1
ATOM 749 C CA . THR A 1 88 ? 3.687 6.440 -9.417 1.00 93.06 88 THR A CA 1
ATOM 750 C C . THR A 1 88 ? 2.200 6.624 -9.648 1.00 93.06 88 THR A C 1
ATOM 752 O O . THR A 1 88 ? 1.784 6.658 -10.799 1.00 93.06 88 THR A O 1
ATOM 755 N N . PHE A 1 89 ? 1.404 6.693 -8.587 1.00 94.12 89 PHE A N 1
ATOM 756 C CA . PHE A 1 89 ? -0.044 6.877 -8.682 1.00 94.12 89 PHE A CA 1
ATOM 757 C C . PHE A 1 89 ? -0.607 7.517 -7.413 1.00 94.12 89 PHE A C 1
ATOM 759 O O . PHE A 1 89 ? 0.018 7.477 -6.352 1.00 94.12 89 PHE A O 1
ATOM 766 N N . THR A 1 90 ? -1.803 8.085 -7.514 1.00 92.69 90 THR A N 1
ATOM 767 C CA . THR A 1 90 ? -2.590 8.592 -6.391 1.00 92.69 90 THR A CA 1
ATOM 768 C C . THR A 1 90 ? -3.689 7.600 -6.025 1.00 92.69 90 THR A C 1
ATOM 770 O O . THR A 1 90 ? -4.361 7.054 -6.894 1.00 92.69 90 THR A O 1
ATOM 773 N N . ILE A 1 91 ? -3.867 7.320 -4.735 1.00 92.38 91 ILE A N 1
ATOM 774 C CA . ILE A 1 91 ? -4.900 6.391 -4.253 1.00 92.38 91 ILE A CA 1
ATOM 775 C C . ILE A 1 91 ? -5.446 6.835 -2.900 1.00 92.38 91 ILE A C 1
ATOM 777 O O . ILE A 1 91 ? -4.747 7.513 -2.142 1.00 92.38 91 ILE A O 1
ATOM 781 N N . SER A 1 92 ? -6.671 6.422 -2.576 1.00 90.81 92 SER A N 1
ATOM 782 C CA . SER A 1 92 ? -7.188 6.576 -1.223 1.00 90.81 92 SER A CA 1
ATOM 783 C C . SER A 1 92 ? -6.405 5.697 -0.239 1.00 90.81 92 SER A C 1
ATOM 785 O O . SER A 1 92 ? -6.240 4.493 -0.474 1.00 90.81 92 SER A O 1
ATOM 787 N N . PRO A 1 93 ? -5.917 6.243 0.892 1.00 90.62 93 PRO A N 1
ATOM 788 C CA . PRO A 1 93 ? -5.194 5.445 1.880 1.00 90.62 93 PRO A CA 1
ATOM 789 C C . PRO A 1 93 ? -6.055 4.285 2.406 1.00 90.62 93 PRO A C 1
ATOM 791 O O . PRO A 1 93 ? -5.533 3.203 2.680 1.00 90.62 93 PRO A O 1
ATOM 794 N N . TYR A 1 94 ? -7.378 4.462 2.477 1.00 89.75 94 TYR A N 1
ATOM 795 C CA . TYR A 1 94 ? -8.317 3.446 2.959 1.00 89.75 94 TYR A CA 1
ATOM 796 C C . TYR A 1 94 ? -8.432 2.225 2.043 1.00 89.75 94 TYR A C 1
ATOM 798 O O . TYR A 1 94 ? -8.793 1.152 2.527 1.00 89.75 94 TYR A O 1
ATOM 806 N N . GLU A 1 95 ? -8.096 2.354 0.757 1.00 89.62 95 GLU A N 1
ATOM 807 C CA . GLU A 1 95 ? -8.095 1.228 -0.181 1.00 89.62 95 GLU A CA 1
ATOM 808 C C . GLU A 1 95 ? -6.880 0.317 0.009 1.00 89.62 95 GLU A C 1
ATOM 810 O O . GLU A 1 95 ? -6.984 -0.892 -0.200 1.00 89.62 95 GLU A O 1
ATOM 815 N N . ILE A 1 96 ? -5.741 0.872 0.441 1.00 90.62 96 ILE A N 1
ATOM 816 C CA . ILE A 1 96 ? -4.492 0.112 0.591 1.00 90.62 96 ILE A CA 1
ATOM 817 C C . ILE A 1 96 ? -4.199 -0.322 2.031 1.00 90.62 96 ILE A C 1
ATOM 819 O O . ILE A 1 96 ? -3.485 -1.303 2.230 1.00 90.62 96 ILE A O 1
ATOM 823 N N . LEU A 1 97 ? -4.748 0.363 3.041 1.00 89.56 97 LEU A N 1
ATOM 824 C CA . LEU A 1 97 ? -4.450 0.108 4.459 1.00 89.56 97 LEU A CA 1
ATOM 825 C C . LEU A 1 97 ? -4.696 -1.349 4.891 1.00 89.56 97 LEU A C 1
ATOM 827 O O . LEU A 1 97 ? -3.951 -1.871 5.717 1.00 89.56 97 LEU A O 1
ATOM 831 N N . ASP A 1 98 ? -5.702 -2.021 4.325 1.00 87.19 98 ASP A N 1
ATOM 832 C CA . ASP A 1 98 ? -6.031 -3.414 4.661 1.00 87.19 98 ASP A CA 1
ATOM 833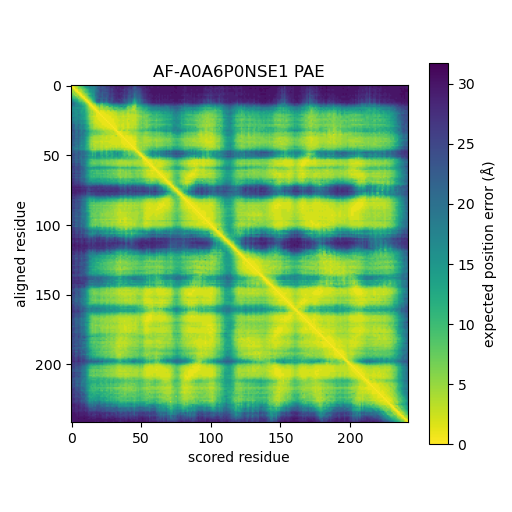 C C . ASP A 1 98 ? -5.089 -4.441 3.996 1.00 87.19 98 ASP A C 1
ATOM 835 O O . ASP A 1 98 ? -4.992 -5.580 4.461 1.00 87.19 98 ASP A O 1
ATOM 839 N N . ILE A 1 99 ? -4.391 -4.070 2.919 1.00 89.38 99 ILE A N 1
ATOM 840 C CA . ILE A 1 99 ? -3.531 -4.980 2.137 1.00 89.38 99 ILE A CA 1
ATOM 841 C C . ILE A 1 99 ? -2.041 -4.730 2.368 1.00 89.38 99 ILE A C 1
ATOM 843 O O . ILE A 1 99 ? -1.201 -5.527 1.947 1.00 89.38 99 ILE A O 1
ATOM 847 N N . VAL A 1 100 ? -1.709 -3.627 3.034 1.00 90.06 100 VAL A N 1
ATOM 848 C CA . VAL A 1 100 ? -0.334 -3.190 3.204 1.00 90.06 100 VAL A CA 1
ATOM 849 C C . VAL A 1 100 ? 0.378 -3.981 4.298 1.00 90.06 100 VAL A C 1
ATOM 851 O O . VAL A 1 100 ? -0.080 -4.092 5.437 1.00 90.06 100 VAL A O 1
ATOM 854 N N . HIS A 1 101 ? 1.543 -4.514 3.964 1.00 88.25 101 HIS A N 1
ATOM 855 C CA . HIS A 1 101 ? 2.492 -5.047 4.923 1.00 88.25 101 HIS A CA 1
ATOM 856 C C . HIS A 1 101 ? 3.483 -3.959 5.310 1.00 88.25 101 HIS A C 1
ATOM 858 O O . HIS A 1 101 ? 4.016 -3.234 4.471 1.00 88.25 101 HIS A O 1
ATOM 864 N N . VAL A 1 102 ? 3.711 -3.831 6.610 1.00 82.44 102 VAL A N 1
ATOM 865 C CA . VAL A 1 102 ? 4.749 -2.966 7.156 1.00 82.44 102 VAL A CA 1
ATOM 866 C C . VAL A 1 102 ? 5.579 -3.840 8.059 1.00 82.44 102 VAL A C 1
ATOM 868 O O . VAL A 1 102 ? 5.055 -4.390 9.028 1.00 82.44 102 VAL A O 1
ATOM 871 N N . TYR A 1 103 ? 6.859 -3.956 7.724 1.00 71.50 103 TYR A N 1
ATOM 872 C CA . TYR A 1 103 ? 7.820 -4.679 8.538 1.00 71.50 103 TYR A CA 1
ATOM 873 C C . TYR A 1 103 ? 7.783 -4.123 9.969 1.00 71.50 103 TYR A C 1
ATOM 875 O O . TYR A 1 103 ? 7.769 -2.908 10.195 1.00 71.5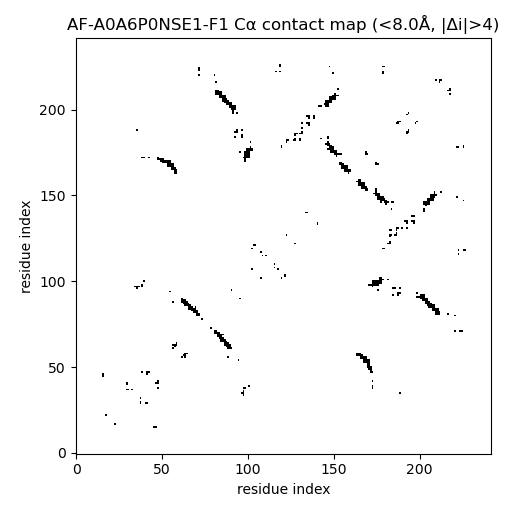0 103 TYR A O 1
ATOM 883 N N . ARG A 1 104 ? 7.662 -5.024 10.943 1.00 67.75 104 ARG A N 1
ATOM 884 C CA . ARG A 1 104 ? 7.706 -4.698 12.375 1.00 67.75 104 ARG A CA 1
ATOM 885 C C . ARG A 1 104 ? 9.054 -5.104 12.945 1.00 67.75 104 ARG A C 1
ATOM 887 O O . ARG A 1 104 ? 9.765 -5.888 12.332 1.00 67.75 104 ARG A O 1
ATOM 894 N N . GLN A 1 105 ? 9.383 -4.599 14.132 1.00 58.62 105 GLN A N 1
ATOM 895 C CA . GLN A 1 105 ? 10.658 -4.883 14.799 1.00 58.62 105 GLN A CA 1
ATOM 896 C C . GLN A 1 105 ? 10.961 -6.389 14.892 1.00 58.62 105 GLN A C 1
ATOM 898 O O . GLN A 1 105 ? 12.100 -6.790 14.682 1.00 58.62 105 GLN A O 1
ATOM 903 N N . ASP A 1 106 ? 9.932 -7.208 15.108 1.00 55.34 106 ASP A N 1
ATOM 904 C CA . ASP A 1 106 ? 10.036 -8.670 15.227 1.00 55.34 106 ASP A CA 1
ATOM 905 C C . ASP A 1 106 ? 10.214 -9.391 13.874 1.00 55.34 106 ASP A C 1
ATOM 907 O O . ASP A 1 106 ? 10.482 -10.587 13.832 1.00 55.34 106 ASP A O 1
ATOM 911 N N . GLU A 1 107 ? 10.017 -8.680 12.761 1.00 56.56 107 GLU A N 1
ATOM 912 C CA . GLU A 1 107 ? 10.163 -9.170 11.382 1.00 56.56 107 GLU A CA 1
ATOM 913 C C . GLU A 1 107 ? 11.388 -8.571 10.682 1.00 56.56 107 GLU A C 1
ATOM 915 O O . GLU A 1 107 ? 11.641 -8.866 9.511 1.00 56.56 107 GLU A O 1
ATOM 920 N N . LEU A 1 108 ? 12.137 -7.709 11.376 1.00 55.22 108 LEU A N 1
ATOM 921 C CA . LEU A 1 108 ? 13.412 -7.220 10.878 1.00 55.22 108 LEU A CA 1
ATOM 922 C C . LEU A 1 108 ? 14.417 -8.379 10.885 1.00 55.22 108 LEU A C 1
ATOM 924 O O . LEU A 1 108 ? 14.426 -9.166 11.837 1.00 55.22 108 LEU A O 1
ATOM 928 N N . PRO A 1 109 ? 15.285 -8.490 9.863 1.00 51.09 109 PRO A N 1
ATOM 929 C CA . PRO A 1 109 ? 16.373 -9.457 9.876 1.00 51.09 109 PRO A CA 1
ATOM 930 C C . PRO A 1 109 ? 17.145 -9.328 11.192 1.00 51.09 109 PRO A C 1
ATOM 932 O O . PRO A 1 109 ? 17.624 -8.246 11.535 1.00 51.09 109 PRO A O 1
ATOM 935 N N . SER A 1 110 ? 17.212 -10.415 11.962 1.00 42.44 110 SER A N 1
ATOM 936 C CA . SER A 1 110 ? 17.893 -10.429 13.253 1.00 42.44 110 SER A CA 1
ATOM 937 C C . SER A 1 110 ? 19.333 -9.941 13.096 1.00 42.44 110 SER A C 1
ATOM 939 O O . SER A 1 110 ? 20.040 -10.387 12.194 1.00 42.44 110 SER A O 1
ATOM 941 N N . LEU A 1 111 ? 19.758 -9.076 14.021 1.00 40.91 111 LEU A N 1
ATOM 942 C CA . LEU A 1 111 ? 21.072 -8.428 14.184 1.00 40.91 111 LEU A CA 1
ATOM 943 C C . LEU A 1 111 ? 22.298 -9.372 14.270 1.00 40.91 111 LEU A C 1
ATOM 945 O O . LEU A 1 111 ? 23.330 -8.983 14.807 1.00 40.91 111 LEU A O 1
ATOM 949 N N . GLN A 1 112 ? 22.221 -10.612 13.786 1.00 38.25 112 GLN A N 1
ATOM 950 C CA . GLN A 1 112 ? 23.341 -11.555 13.802 1.00 38.25 112 GLN A CA 1
ATOM 951 C C . GLN A 1 112 ? 24.300 -11.385 12.617 1.00 38.25 112 GLN A C 1
ATOM 953 O O . GLN A 1 112 ? 25.441 -11.822 12.711 1.00 38.25 112 GLN A O 1
ATOM 958 N N . ASN A 1 113 ? 23.899 -10.672 11.559 1.00 38.56 113 ASN A N 1
ATOM 959 C CA . ASN A 1 113 ? 24.806 -10.268 10.487 1.00 38.56 113 ASN A CA 1
ATOM 960 C C . ASN A 1 113 ? 24.994 -8.748 10.536 1.00 38.56 113 ASN A C 1
ATOM 962 O O . ASN A 1 113 ? 24.083 -7.975 10.248 1.00 38.56 113 ASN A O 1
ATOM 966 N N . SER A 1 114 ? 26.194 -8.316 10.912 1.00 38.88 114 SER A N 1
ATOM 967 C CA . SER A 1 114 ? 26.631 -6.927 11.130 1.00 38.88 114 SER A CA 1
ATOM 968 C C . SER A 1 114 ? 26.607 -6.014 9.887 1.00 38.88 114 SER A C 1
ATOM 970 O O . SER A 1 114 ? 27.203 -4.940 9.896 1.00 38.88 114 SER A O 1
ATOM 972 N N . SER A 1 115 ? 25.907 -6.404 8.821 1.00 41.78 115 SER A N 1
ATOM 973 C CA . SER A 1 115 ? 25.809 -5.686 7.544 1.00 41.78 115 SER A CA 1
ATOM 974 C C . SER A 1 115 ? 24.377 -5.321 7.132 1.00 41.78 115 SER A C 1
ATOM 976 O O . SER A 1 115 ? 24.191 -4.556 6.184 1.00 41.78 115 SER A O 1
ATOM 978 N N . THR A 1 116 ? 23.349 -5.799 7.840 1.00 42.06 116 THR A N 1
ATOM 979 C CA . THR A 1 116 ? 21.964 -5.363 7.612 1.00 42.06 116 THR A CA 1
ATOM 980 C C . THR A 1 116 ? 21.713 -4.042 8.324 1.00 42.06 116 THR A C 1
ATOM 982 O O . THR A 1 116 ? 21.346 -3.994 9.497 1.00 42.06 116 THR A O 1
ATOM 985 N N . TYR A 1 117 ? 21.924 -2.942 7.602 1.00 43.72 117 TYR A N 1
ATOM 986 C CA . TYR A 1 117 ? 21.425 -1.630 7.994 1.00 43.72 117 TYR A CA 1
ATOM 987 C C . TYR A 1 117 ? 19.926 -1.752 8.291 1.00 43.72 117 TYR A C 1
ATOM 989 O O . TYR A 1 117 ? 19.153 -2.113 7.403 1.00 43.72 117 TYR A O 1
ATOM 997 N N . ASN A 1 118 ? 19.526 -1.477 9.538 1.00 46.94 118 ASN A N 1
ATOM 998 C CA . ASN A 1 118 ? 18.125 -1.394 9.951 1.00 46.94 118 ASN A CA 1
ATOM 999 C C . ASN A 1 118 ? 17.470 -0.248 9.205 1.00 46.94 118 ASN A C 1
ATOM 1001 O O . ASN A 1 118 ? 17.438 0.899 9.654 1.00 46.94 118 ASN A O 1
ATOM 1005 N N . TYR A 1 119 ? 16.995 -0.569 8.015 1.00 55.59 119 TYR A N 1
ATOM 1006 C CA . TYR A 1 119 ? 16.598 0.431 7.069 1.00 55.59 119 TYR A CA 1
ATOM 1007 C C . TYR A 1 119 ? 15.110 0.727 7.130 1.00 55.59 119 TYR A C 1
ATOM 1009 O O . TYR A 1 119 ? 14.467 1.042 6.145 1.00 55.59 119 TYR A O 1
ATOM 1017 N N . GLN A 1 120 ? 14.538 0.628 8.318 1.00 57.56 120 GLN A N 1
ATOM 1018 C CA . GLN A 1 120 ? 13.157 0.981 8.538 1.00 57.56 120 GLN A CA 1
ATOM 1019 C C . GLN A 1 120 ? 13.057 1.763 9.834 1.00 57.56 120 GLN A C 1
ATOM 1021 O O . GLN A 1 120 ? 13.659 1.414 10.850 1.00 57.56 120 GLN A O 1
ATOM 1026 N N . ARG A 1 121 ? 12.301 2.860 9.798 1.00 60.88 121 ARG A N 1
ATOM 1027 C CA . ARG A 1 121 ? 12.069 3.677 10.988 1.00 60.88 121 ARG A CA 1
ATOM 1028 C C . ARG A 1 121 ? 10.955 3.016 11.791 1.00 60.88 121 ARG A C 1
ATOM 1030 O O . ARG A 1 121 ? 9.873 2.879 11.236 1.00 60.88 121 ARG A O 1
ATOM 1037 N N . PRO A 1 122 ? 11.136 2.647 13.067 1.00 65.69 122 PRO A N 1
ATOM 1038 C CA . PRO A 1 122 ? 10.023 2.157 13.872 1.00 65.69 122 PRO A CA 1
ATOM 1039 C C . PRO A 1 122 ? 8.879 3.186 13.913 1.00 65.69 122 PRO A C 1
ATOM 1041 O O . PRO A 1 122 ? 9.095 4.406 13.840 1.00 65.69 122 PRO A O 1
ATOM 1044 N N . LEU A 1 123 ? 7.634 2.704 14.001 1.00 70.06 123 LEU A N 1
ATOM 1045 C CA . LEU A 1 123 ? 6.483 3.585 14.196 1.00 70.06 123 LEU A CA 1
ATOM 1046 C C . LEU A 1 123 ? 6.659 4.336 15.520 1.00 70.06 123 LEU A C 1
ATOM 1048 O O . LEU A 1 123 ? 6.834 3.731 16.570 1.00 70.06 123 LEU A O 1
ATOM 1052 N N . ASN A 1 124 ? 6.635 5.668 15.455 1.00 76.69 124 ASN A N 1
ATOM 1053 C CA . ASN A 1 124 ? 6.781 6.527 16.620 1.00 76.69 124 ASN A CA 1
ATOM 1054 C C . ASN A 1 124 ? 5.387 7.072 16.962 1.00 76.69 124 ASN A C 1
ATOM 1056 O O . ASN A 1 124 ? 4.817 7.793 16.132 1.00 76.69 124 ASN A O 1
ATOM 1060 N N . PRO A 1 125 ? 4.837 6.743 18.143 1.00 78.31 125 PRO A N 1
ATOM 1061 C CA . PRO A 1 125 ? 3.473 7.110 18.512 1.00 78.31 125 PRO A CA 1
ATOM 1062 C C . PRO A 1 125 ? 3.284 8.627 18.616 1.00 78.31 125 PRO A C 1
ATOM 1064 O O . PRO A 1 125 ? 2.264 9.144 18.168 1.00 78.31 125 PRO A O 1
ATOM 1067 N N . ASN A 1 126 ? 4.287 9.364 19.099 1.00 81.25 126 ASN A N 1
ATOM 1068 C CA . ASN A 1 126 ? 4.215 10.824 19.210 1.00 81.25 126 ASN A CA 1
ATOM 1069 C C . ASN A 1 126 ? 4.168 11.485 17.829 1.00 81.25 126 ASN A C 1
ATOM 1071 O O . ASN A 1 126 ? 3.401 12.419 17.604 1.00 81.25 126 ASN A O 1
ATOM 1075 N N . LYS A 1 127 ? 4.953 10.969 16.873 1.00 81.00 127 LYS A N 1
ATOM 1076 C CA . LYS A 1 127 ? 4.933 11.459 15.489 1.00 81.00 127 LYS A CA 1
ATOM 1077 C C . LYS A 1 127 ? 3.597 11.163 14.809 1.00 81.00 127 LYS A C 1
ATOM 1079 O O . LYS A 1 127 ? 3.077 12.028 14.115 1.00 81.00 127 LYS A O 1
ATOM 1084 N N . LEU A 1 128 ? 3.040 9.970 15.025 1.00 83.31 128 LEU A N 1
ATOM 1085 C CA . LEU A 1 128 ? 1.707 9.611 14.537 1.00 83.31 128 LEU A CA 1
ATOM 1086 C C . LEU A 1 128 ? 0.639 10.554 15.087 1.00 83.31 128 LEU A C 1
ATOM 1088 O O . LEU A 1 128 ? -0.152 11.075 14.309 1.00 83.31 128 LEU A O 1
ATOM 1092 N N . LYS A 1 129 ? 0.652 10.810 16.400 1.00 85.44 129 LYS A N 1
ATOM 1093 C CA . LYS A 1 129 ? -0.298 11.720 17.046 1.00 85.44 129 LYS A CA 1
ATOM 1094 C C . LYS A 1 129 ? -0.242 13.117 16.428 1.00 85.44 129 LYS A C 1
ATOM 1096 O O . LYS A 1 129 ? -1.269 13.629 16.012 1.00 85.44 129 LYS A O 1
ATOM 1101 N N . LYS A 1 130 ? 0.962 13.668 16.261 1.00 84.81 130 LYS A N 1
ATOM 1102 C CA . LYS A 1 130 ? 1.157 14.996 15.669 1.00 84.81 130 LYS A CA 1
ATOM 1103 C C . LYS A 1 130 ? 0.664 15.078 14.220 1.00 84.81 130 LYS A C 1
ATOM 1105 O O . LYS A 1 130 ? 0.058 16.060 13.820 1.00 84.81 130 LYS A O 1
ATOM 1110 N N . ILE A 1 131 ? 0.901 14.030 13.428 1.00 82.88 131 ILE A N 1
ATOM 1111 C CA . ILE A 1 131 ? 0.390 13.964 12.053 1.00 82.88 131 ILE A CA 1
ATOM 1112 C C . ILE A 1 131 ? -1.145 13.895 12.045 1.00 82.88 131 ILE A C 1
ATOM 1114 O O . ILE A 1 131 ? -1.773 14.560 11.231 1.00 82.88 131 ILE A O 1
ATOM 1118 N N . ARG A 1 132 ? -1.751 13.115 12.948 1.00 85.81 132 ARG A N 1
ATOM 1119 C CA . ARG A 1 132 ? -3.213 13.036 13.080 1.00 85.81 132 ARG A CA 1
ATOM 1120 C C . ARG A 1 132 ? -3.821 14.372 13.485 1.00 85.81 132 ARG A C 1
ATOM 1122 O O . ARG A 1 132 ? -4.817 14.761 12.902 1.00 85.81 132 ARG A O 1
ATOM 1129 N N . GLU A 1 133 ? -3.212 15.076 14.435 1.00 85.44 133 GLU A N 1
ATOM 1130 C CA . GLU A 1 133 ? -3.645 16.417 14.849 1.00 85.44 133 GLU A CA 1
ATOM 1131 C C . GLU A 1 133 ? -3.660 17.389 13.662 1.00 85.44 133 GLU A C 1
ATOM 1133 O O . GLU A 1 133 ? -4.652 18.086 13.465 1.00 85.44 133 GLU A O 1
ATOM 1138 N N . ASN A 1 134 ? -2.623 17.372 12.818 1.00 83.62 134 ASN A N 1
ATOM 1139 C CA . ASN A 1 134 ? -2.597 18.182 11.599 1.00 83.62 134 ASN A CA 1
ATOM 1140 C C . ASN A 1 134 ? -3.721 17.791 10.630 1.00 83.62 134 ASN A C 1
ATOM 1142 O O . ASN A 1 134 ? -4.455 18.657 10.175 1.00 83.62 134 ASN A O 1
ATOM 1146 N N . LEU A 1 135 ? -3.899 16.492 10.368 1.00 82.25 135 LEU A N 1
ATOM 1147 C CA . LEU A 1 135 ? -4.972 15.979 9.504 1.00 82.25 135 LEU A CA 1
ATOM 1148 C C . LEU A 1 135 ? -6.378 16.331 10.021 1.00 82.25 135 LEU A C 1
ATOM 1150 O O . LEU A 1 135 ? -7.301 16.487 9.231 1.00 82.25 135 LEU A O 1
ATOM 1154 N N . LEU A 1 136 ? -6.541 16.460 11.340 1.00 82.62 136 LEU A N 1
ATOM 1155 C CA . LEU A 1 136 ? -7.788 16.874 11.986 1.00 82.62 136 LEU A CA 1
ATOM 1156 C C . LEU A 1 136 ? -7.971 18.397 12.056 1.00 82.62 136 LEU A C 1
ATOM 1158 O O . LEU A 1 136 ? -9.025 18.864 12.467 1.00 82.62 136 LEU A O 1
ATOM 1162 N N . THR A 1 137 ? -6.951 19.186 11.728 1.00 80.19 137 THR A N 1
ATOM 1163 C CA . THR A 1 137 ? -7.032 20.657 11.778 1.00 80.19 137 THR A CA 1
ATOM 1164 C C . THR A 1 137 ? -7.066 21.252 10.372 1.00 80.19 137 THR A C 1
ATOM 1166 O O . THR A 1 137 ? -7.728 22.259 10.137 1.00 80.19 137 THR A O 1
ATOM 1169 N N . GLU A 1 138 ? -6.395 20.602 9.424 1.00 78.38 138 GLU A N 1
ATOM 1170 C CA . GLU A 1 138 ? -6.236 21.034 8.041 1.00 78.38 138 GLU A CA 1
ATOM 1171 C C . GLU A 1 138 ? -6.775 19.943 7.100 1.00 78.38 138 GLU A C 1
ATOM 1173 O O . GLU A 1 138 ? -6.051 19.026 6.712 1.00 78.38 138 GLU A O 1
ATOM 1178 N N . CYS A 1 139 ? -8.055 20.030 6.721 1.00 67.38 139 CYS A N 1
ATOM 1179 C CA . CYS A 1 139 ? -8.688 19.035 5.842 1.00 67.38 139 CYS A CA 1
ATOM 1180 C C . CYS A 1 139 ? -8.032 18.948 4.451 1.00 67.38 139 CYS A C 1
ATOM 1182 O O . CYS A 1 139 ? -8.007 17.873 3.857 1.00 67.38 139 CYS A O 1
ATOM 1184 N N . ASP A 1 140 ? -7.459 20.053 3.963 1.00 67.56 140 ASP A N 1
ATOM 1185 C CA . ASP A 1 140 ? -6.772 20.135 2.664 1.00 67.56 140 ASP A CA 1
ATOM 1186 C C . ASP A 1 140 ? -5.283 19.754 2.748 1.00 67.56 140 ASP A C 1
ATOM 1188 O O . ASP A 1 140 ? -4.515 19.957 1.804 1.00 67.56 140 ASP A O 1
ATOM 1192 N N . PHE A 1 141 ? -4.833 19.229 3.890 1.00 69.88 141 PHE A N 1
ATOM 1193 C CA . PHE A 1 141 ? -3.434 18.887 4.089 1.00 69.88 141 PHE A CA 1
ATOM 1194 C C . PHE A 1 141 ? -3.015 17.712 3.196 1.00 69.88 141 PHE A C 1
ATOM 1196 O O . PHE A 1 141 ? -3.404 16.559 3.399 1.00 69.88 141 PHE A O 1
ATOM 1203 N N . ILE A 1 142 ? -2.141 18.001 2.232 1.00 68.31 142 ILE A N 1
ATOM 1204 C CA . ILE A 1 142 ? -1.527 17.007 1.353 1.00 68.31 142 ILE A CA 1
ATOM 1205 C C . ILE A 1 142 ? -0.079 16.799 1.782 1.00 68.31 142 ILE A C 1
ATOM 1207 O O . ILE A 1 142 ? 0.709 17.741 1.893 1.00 68.31 142 ILE A O 1
ATOM 1211 N N . PHE A 1 143 ? 0.312 15.540 1.986 1.00 76.38 143 PHE A N 1
ATOM 1212 C CA . PHE A 1 143 ? 1.714 15.231 2.233 1.00 76.38 143 PHE A CA 1
ATOM 1213 C C . PHE A 1 143 ? 2.548 15.531 0.977 1.00 76.38 143 PHE A C 1
ATOM 1215 O O . PHE A 1 143 ? 2.303 14.927 -0.065 1.00 76.38 143 PHE A O 1
ATOM 1222 N N . PRO A 1 144 ? 3.609 16.352 1.071 1.00 68.69 144 PRO A N 1
ATOM 1223 C CA . PRO A 1 144 ? 4.426 16.724 -0.088 1.00 68.69 144 PRO A CA 1
ATOM 1224 C C . PRO A 1 144 ? 5.331 15.589 -0.592 1.00 68.69 144 PRO A C 1
ATOM 1226 O O . PRO A 1 144 ? 6.011 15.728 -1.600 1.00 68.69 144 PRO A O 1
ATOM 1229 N N . SER A 1 145 ? 5.399 14.477 0.141 1.00 79.88 145 SER A N 1
ATOM 1230 C CA . SER A 1 145 ? 6.268 13.339 -0.163 1.00 79.88 145 SER A CA 1
ATOM 1231 C C . SER A 1 145 ? 5.440 12.113 -0.518 1.00 79.88 145 SER A C 1
ATOM 1233 O O . SER A 1 145 ? 4.319 11.946 -0.042 1.00 79.88 145 SER A O 1
ATOM 1235 N N . ASN A 1 146 ? 6.028 11.188 -1.266 1.00 86.75 146 ASN A N 1
ATOM 1236 C CA . ASN A 1 146 ? 5.350 9.967 -1.699 1.00 86.75 146 ASN A CA 1
ATOM 1237 C C . ASN A 1 146 ? 5.448 8.900 -0.607 1.00 86.75 146 ASN A C 1
ATOM 1239 O O . ASN A 1 146 ? 6.418 8.876 0.157 1.00 86.75 146 ASN A O 1
ATOM 1243 N N . VAL A 1 147 ? 4.464 8.011 -0.518 1.00 90.00 147 VAL A N 1
ATOM 1244 C CA . VAL A 1 147 ? 4.606 6.746 0.214 1.00 90.00 147 VAL A CA 1
ATOM 1245 C C . VAL A 1 147 ? 5.351 5.774 -0.696 1.00 90.00 147 VAL A C 1
ATOM 1247 O O . VAL A 1 147 ? 4.937 5.551 -1.831 1.00 90.00 147 VAL A O 1
ATOM 1250 N N . LEU A 1 148 ? 6.468 5.226 -0.221 1.00 90.31 148 LEU A N 1
ATOM 1251 C CA . LEU A 1 148 ? 7.314 4.333 -1.008 1.00 90.31 14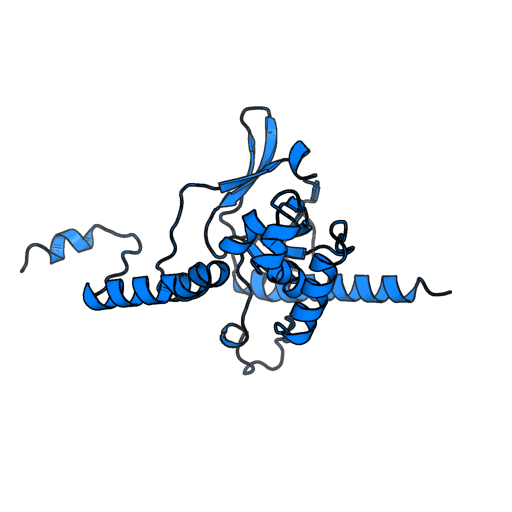8 LEU A CA 1
ATOM 1252 C C . LEU A 1 148 ? 6.996 2.885 -0.659 1.00 90.31 148 LEU A C 1
ATOM 1254 O O . LEU A 1 148 ? 7.086 2.486 0.508 1.00 90.31 148 LEU A O 1
ATOM 1258 N N . VAL A 1 149 ? 6.660 2.097 -1.674 1.00 92.31 149 VAL A N 1
ATOM 1259 C CA . VAL A 1 149 ? 6.209 0.718 -1.492 1.00 92.31 149 VAL A CA 1
ATOM 1260 C C . VAL A 1 149 ? 6.861 -0.246 -2.478 1.00 92.31 149 VAL A C 1
ATOM 1262 O O . VAL A 1 149 ? 7.326 0.154 -3.541 1.00 92.31 149 VAL A O 1
ATOM 1265 N N . ILE A 1 150 ? 6.858 -1.530 -2.139 1.00 91.69 150 ILE A N 1
ATOM 1266 C CA . ILE A 1 150 ? 7.241 -2.648 -3.005 1.00 91.69 150 ILE A CA 1
ATOM 1267 C C . ILE A 1 150 ? 5.968 -3.396 -3.370 1.00 91.69 150 ILE A C 1
ATOM 1269 O O . ILE A 1 150 ? 5.150 -3.691 -2.498 1.00 91.69 150 ILE A O 1
ATOM 1273 N N . LEU A 1 151 ? 5.802 -3.714 -4.646 1.00 93.44 151 LEU A N 1
ATOM 1274 C CA . LEU A 1 151 ? 4.700 -4.543 -5.114 1.00 93.44 151 LEU A CA 1
ATOM 1275 C C . LEU A 1 151 ? 5.078 -6.020 -5.050 1.00 93.44 151 LEU A C 1
ATOM 1277 O O . LEU A 1 151 ? 6.173 -6.414 -5.456 1.00 93.44 151 LEU A O 1
ATOM 1281 N N . SER A 1 152 ? 4.136 -6.841 -4.593 1.00 91.62 152 SER A N 1
ATOM 1282 C CA . SER A 1 152 ? 4.252 -8.295 -4.687 1.00 91.62 152 SER A CA 1
ATOM 1283 C C . SER A 1 152 ? 4.229 -8.777 -6.143 1.00 91.62 152 SER A C 1
ATOM 1285 O O . SER A 1 152 ? 3.749 -8.087 -7.044 1.00 91.62 152 SER A O 1
ATOM 1287 N N . LYS A 1 153 ? 4.675 -10.016 -6.364 1.00 89.75 153 LYS A N 1
ATOM 1288 C CA . LYS A 1 153 ? 4.651 -10.681 -7.679 1.00 89.75 153 LYS A CA 1
ATOM 1289 C C . LYS A 1 153 ? 3.261 -10.996 -8.210 1.00 89.75 153 LYS A C 1
ATOM 1291 O O . LYS A 1 153 ? 3.089 -11.224 -9.401 1.00 89.75 153 LYS A O 1
ATOM 1296 N N . GLU A 1 154 ? 2.265 -10.990 -7.335 1.00 88.56 154 GLU A N 1
ATOM 1297 C CA . GLU A 1 154 ? 0.875 -11.189 -7.729 1.00 88.56 154 GLU A CA 1
ATOM 1298 C C . GLU A 1 154 ? 0.281 -9.931 -8.393 1.00 88.56 154 GLU A C 1
ATOM 1300 O O . GLU A 1 154 ? -0.757 -10.021 -9.052 1.00 88.56 154 GLU A O 1
ATOM 1305 N N . CYS A 1 155 ? 0.937 -8.769 -8.259 1.00 91.44 155 CYS A N 1
ATOM 1306 C CA . CYS A 1 155 ? 0.540 -7.533 -8.927 1.00 91.44 155 CYS A CA 1
ATOM 1307 C C . CYS A 1 155 ? 0.853 -7.594 -10.426 1.00 91.44 155 CYS A C 1
ATOM 1309 O O . CYS A 1 155 ? 1.935 -8.016 -10.833 1.00 91.44 155 CYS A O 1
ATOM 1311 N N . LYS A 1 156 ? -0.080 -7.131 -11.262 1.00 92.69 156 LYS A N 1
ATOM 1312 C CA . LYS A 1 156 ? 0.046 -7.210 -12.724 1.00 92.69 156 LYS A CA 1
ATOM 1313 C C . LYS A 1 156 ? -0.259 -5.874 -13.370 1.00 92.69 156 LYS A C 1
ATOM 1315 O O . LYS A 1 156 ? -1.274 -5.267 -13.067 1.00 92.69 156 LYS A O 1
ATOM 1320 N N . TYR A 1 157 ? 0.577 -5.454 -14.309 1.00 91.75 157 TYR A N 1
ATOM 1321 C CA . TYR A 1 157 ? 0.275 -4.328 -15.185 1.00 91.75 157 TYR A CA 1
ATOM 1322 C C . TYR A 1 157 ? -0.141 -4.857 -16.556 1.00 91.75 157 TYR A C 1
ATOM 1324 O O . TYR A 1 157 ? 0.625 -5.576 -17.199 1.00 91.75 157 TYR A O 1
ATOM 1332 N N . MET A 1 158 ? -1.347 -4.519 -16.995 1.00 91.38 158 MET A N 1
ATOM 1333 C CA . MET A 1 158 ? -1.879 -4.907 -18.301 1.00 91.38 158 MET A CA 1
ATOM 1334 C C . MET A 1 158 ? -2.821 -3.826 -18.826 1.00 91.38 158 MET A C 1
ATOM 1336 O O . MET A 1 158 ? -3.232 -2.940 -18.080 1.00 91.38 158 MET A O 1
ATOM 1340 N N . LYS A 1 159 ? -3.150 -3.890 -20.115 1.00 88.19 159 LYS A N 1
ATOM 1341 C CA . LYS A 1 159 ? -4.244 -3.086 -20.658 1.00 88.19 159 LYS A CA 1
ATOM 1342 C C . LYS A 1 159 ? -5.571 -3.771 -20.342 1.00 88.19 159 LYS A C 1
ATOM 1344 O O . LYS A 1 159 ? -5.642 -4.997 -20.425 1.00 88.19 159 LYS A O 1
ATOM 1349 N N . ASP A 1 160 ? -6.576 -3.000 -19.952 1.00 83.69 160 ASP A N 1
ATOM 1350 C CA . ASP A 1 160 ? -7.942 -3.499 -19.808 1.00 83.69 160 ASP A CA 1
ATOM 1351 C C . ASP A 1 160 ? -8.574 -3.797 -21.184 1.00 83.69 160 ASP A C 1
ATOM 1353 O O . ASP A 1 160 ? -7.951 -3.603 -22.234 1.00 83.69 160 ASP A O 1
ATOM 1357 N N . GLY A 1 161 ? -9.814 -4.297 -21.183 1.00 77.12 161 GLY A N 1
ATOM 1358 C CA . GLY A 1 161 ? -10.556 -4.598 -22.415 1.00 77.12 161 GLY A CA 1
ATOM 1359 C C . GLY A 1 161 ? -10.798 -3.380 -23.315 1.00 77.12 161 GLY A C 1
ATOM 1360 O O . GLY A 1 161 ? -10.984 -3.553 -24.517 1.00 77.12 161 GLY A O 1
ATOM 1361 N N . ASP A 1 162 ? -10.712 -2.171 -22.755 1.00 80.50 162 ASP A N 1
ATOM 1362 C CA . ASP A 1 162 ? -10.883 -0.892 -23.448 1.00 80.50 162 ASP A CA 1
ATOM 1363 C C . ASP A 1 162 ? -9.535 -0.283 -23.891 1.00 80.50 162 ASP A C 1
ATOM 1365 O O . ASP A 1 162 ? -9.483 0.806 -24.462 1.00 80.50 162 ASP A O 1
ATOM 1369 N N . GLY A 1 163 ? -8.422 -0.989 -23.658 1.00 81.56 163 GLY A N 1
ATOM 1370 C CA . GLY A 1 163 ? -7.076 -0.582 -24.053 1.00 81.56 163 GLY A CA 1
ATOM 1371 C C . GLY A 1 163 ? -6.371 0.372 -23.082 1.00 81.56 163 GLY A C 1
ATOM 1372 O O . GLY A 1 163 ? -5.244 0.790 -23.380 1.00 81.56 163 GLY A O 1
ATOM 1373 N N . ASN A 1 164 ? -6.970 0.687 -21.929 1.00 85.88 164 ASN A N 1
ATOM 1374 C CA . ASN A 1 164 ? -6.375 1.548 -20.910 1.00 85.88 164 ASN A CA 1
ATOM 1375 C C . ASN A 1 164 ? -5.362 0.775 -20.070 1.00 85.88 164 ASN A C 1
ATOM 1377 O O . ASN A 1 164 ? -5.620 -0.332 -19.600 1.00 85.88 164 ASN A O 1
ATOM 1381 N N . SER A 1 165 ? -4.210 1.384 -19.819 1.00 89.25 165 SER A N 1
ATOM 1382 C CA . SER A 1 165 ? -3.215 0.832 -18.906 1.00 89.25 165 SER A CA 1
ATOM 1383 C C . SER A 1 165 ? -3.748 0.759 -17.472 1.00 89.25 165 SER A C 1
ATOM 1385 O O . SER A 1 165 ? -4.183 1.767 -16.907 1.00 89.25 165 SER A O 1
ATOM 1387 N N . CYS A 1 166 ? -3.639 -0.417 -16.856 1.00 92.44 166 CYS A N 1
ATOM 1388 C CA . CYS A 1 166 ? -4.085 -0.662 -15.493 1.00 92.44 166 CYS A CA 1
ATOM 1389 C C . CYS A 1 166 ? -3.072 -1.506 -14.705 1.00 92.44 166 CYS A C 1
ATOM 1391 O O . CYS A 1 166 ? -2.603 -2.551 -15.165 1.00 92.44 166 CYS A O 1
ATOM 1393 N N . LEU A 1 167 ? -2.756 -1.064 -13.485 1.00 94.31 167 LEU A N 1
ATOM 1394 C CA . LEU A 1 167 ? -2.043 -1.857 -12.486 1.00 94.31 167 LEU A CA 1
ATOM 1395 C C . LEU A 1 167 ? -3.059 -2.524 -11.547 1.00 94.31 167 LEU A C 1
ATOM 1397 O O . LEU A 1 167 ? -3.763 -1.859 -10.792 1.00 94.31 167 LEU A O 1
ATOM 1401 N N . TYR A 1 168 ? -3.101 -3.850 -11.580 1.00 94.00 168 TYR A N 1
ATOM 1402 C CA . TYR A 1 168 ? -3.928 -4.696 -10.733 1.00 94.00 168 TYR A CA 1
ATOM 1403 C C . TYR A 1 168 ? -3.141 -5.121 -9.497 1.00 94.00 168 TYR A C 1
ATOM 1405 O O . TYR A 1 168 ? -2.116 -5.798 -9.607 1.00 94.00 168 TYR A O 1
ATOM 1413 N N . ILE A 1 169 ? -3.644 -4.752 -8.322 1.00 93.56 169 ILE A N 1
ATOM 1414 C CA . ILE A 1 169 ? -3.082 -5.122 -7.022 1.00 93.56 169 ILE A CA 1
ATOM 1415 C C . ILE A 1 169 ? -4.082 -6.052 -6.328 1.00 93.56 169 ILE A C 1
ATOM 1417 O O . ILE A 1 169 ? -5.210 -5.632 -6.068 1.00 93.56 169 ILE A O 1
ATOM 1421 N N . PRO A 1 170 ? -3.733 -7.310 -6.023 1.00 91.44 170 PRO A N 1
ATOM 1422 C CA . PRO A 1 170 ? -4.646 -8.212 -5.328 1.00 91.44 170 PRO A CA 1
ATOM 1423 C C . PRO A 1 170 ? -5.076 -7.649 -3.970 1.00 91.44 170 PRO A C 1
ATOM 1425 O O . PRO A 1 170 ? -4.265 -7.083 -3.236 1.00 91.44 170 PRO A O 1
ATOM 1428 N N . LYS A 1 171 ? -6.346 -7.843 -3.591 1.00 89.12 171 LYS A N 1
ATOM 1429 C CA . LYS A 1 171 ? -6.826 -7.527 -2.239 1.00 89.12 171 LYS A CA 1
ATOM 1430 C C . LYS A 1 171 ? -6.415 -8.624 -1.256 1.00 89.12 171 LYS A C 1
ATOM 1432 O O . LYS A 1 171 ? -7.253 -9.352 -0.717 1.00 89.12 171 LYS A O 1
ATOM 1437 N N . LYS A 1 172 ? -5.103 -8.754 -1.063 1.00 88.12 172 LYS A N 1
ATOM 1438 C CA . LYS A 1 172 ? -4.450 -9.715 -0.177 1.00 88.12 172 LYS A CA 1
ATOM 1439 C C . LYS A 1 172 ? -3.416 -8.989 0.679 1.00 88.12 172 LYS A C 1
ATOM 1441 O O . LYS A 1 172 ? -2.681 -8.127 0.204 1.00 88.12 172 LYS A O 1
ATOM 1446 N N . TYR A 1 173 ? -3.359 -9.346 1.957 1.00 88.38 173 TYR A N 1
ATOM 1447 C CA . TYR A 1 173 ? -2.346 -8.813 2.860 1.00 88.38 173 TYR A CA 1
ATOM 1448 C C . TYR A 1 173 ? -0.933 -9.125 2.352 1.00 88.38 173 TYR A C 1
ATOM 1450 O O . TYR A 1 173 ? -0.639 -10.268 2.004 1.00 88.38 173 TYR A O 1
ATOM 1458 N N . GLY A 1 174 ? -0.070 -8.111 2.311 1.00 87.06 174 GLY A N 1
ATOM 1459 C CA . GLY A 1 174 ? 1.288 -8.229 1.784 1.00 87.06 174 GLY A CA 1
ATOM 1460 C C . GLY A 1 174 ? 1.400 -8.072 0.269 1.00 87.06 174 GLY A C 1
ATOM 1461 O O . GLY A 1 174 ? 2.497 -8.206 -0.264 1.00 87.06 174 GLY A O 1
ATOM 1462 N N . SER A 1 175 ? 0.315 -7.735 -0.440 1.00 90.12 175 SER A N 1
ATOM 1463 C CA . SER A 1 175 ? 0.411 -7.370 -1.861 1.00 90.12 175 SER A CA 1
ATOM 1464 C C . SER A 1 175 ? 1.196 -6.073 -2.090 1.00 90.12 175 SER A C 1
ATOM 1466 O O . SER A 1 175 ? 1.749 -5.870 -3.174 1.00 90.12 175 SER A O 1
ATOM 1468 N N . ILE A 1 176 ? 1.269 -5.223 -1.063 1.00 92.69 176 ILE A N 1
ATOM 1469 C CA . ILE A 1 176 ? 2.071 -4.001 -1.012 1.00 92.69 176 ILE A CA 1
ATOM 1470 C C . ILE A 1 176 ? 2.900 -4.036 0.274 1.00 92.69 176 ILE A C 1
ATOM 1472 O O . ILE A 1 176 ? 2.319 -4.173 1.346 1.00 92.69 176 ILE A O 1
ATOM 1476 N N . SER A 1 177 ? 4.215 -3.845 0.198 1.00 91.00 177 SER A N 1
ATOM 1477 C CA . SER A 1 177 ? 5.083 -3.686 1.374 1.00 91.00 177 SER A CA 1
ATOM 1478 C C . SER A 1 177 ? 5.599 -2.253 1.469 1.00 91.00 177 SER A C 1
ATOM 1480 O O . SER A 1 177 ? 6.259 -1.774 0.552 1.00 91.00 177 SER A O 1
ATOM 1482 N N . VAL A 1 178 ? 5.317 -1.545 2.562 1.00 89.44 178 VAL A N 1
ATOM 1483 C CA . VAL A 1 178 ? 5.785 -0.160 2.754 1.00 89.44 178 VAL A CA 1
ATOM 1484 C C . VAL A 1 178 ? 7.235 -0.156 3.204 1.00 89.44 178 VAL A C 1
ATOM 1486 O O . VAL A 1 178 ? 7.572 -0.766 4.218 1.00 89.44 178 VAL A O 1
ATOM 1489 N N . ILE A 1 179 ? 8.066 0.596 2.482 1.00 84.38 179 ILE A N 1
ATOM 1490 C CA . ILE A 1 179 ? 9.458 0.858 2.861 1.00 84.38 179 ILE A CA 1
ATOM 1491 C C . ILE A 1 179 ? 9.596 2.233 3.524 1.00 84.38 179 ILE A C 1
ATOM 1493 O O . ILE A 1 179 ? 10.352 2.384 4.478 1.00 84.38 179 ILE A O 1
ATOM 1497 N N . ASP A 1 180 ? 8.838 3.232 3.052 1.00 85.00 180 ASP A N 1
ATOM 1498 C CA . ASP A 1 180 ? 8.817 4.574 3.641 1.00 85.00 180 ASP A CA 1
ATOM 1499 C C . ASP A 1 180 ? 7.432 5.217 3.600 1.00 85.00 180 ASP A C 1
ATOM 1501 O O . ASP A 1 180 ? 6.586 4.903 2.768 1.00 85.00 180 ASP A O 1
ATOM 1505 N N . GLY A 1 181 ? 7.202 6.167 4.504 1.00 85.69 181 GLY A N 1
ATOM 1506 C CA . GLY A 1 181 ? 5.918 6.844 4.649 1.00 85.69 181 GLY A CA 1
ATOM 1507 C C . GLY A 1 181 ? 4.936 6.105 5.554 1.00 85.69 181 GLY A C 1
ATOM 1508 O O . GLY A 1 181 ? 3.784 6.509 5.646 1.00 85.69 181 GLY A O 1
ATOM 1509 N N . GLN A 1 182 ? 5.382 5.087 6.295 1.00 86.50 182 GLN A N 1
ATOM 1510 C CA . GLN A 1 182 ? 4.530 4.318 7.209 1.00 86.50 182 GLN A CA 1
ATOM 1511 C C . GLN A 1 182 ? 3.778 5.186 8.235 1.00 86.50 182 GLN A C 1
ATOM 1513 O O . GLN A 1 182 ? 2.592 4.963 8.450 1.00 86.50 182 GLN A O 1
ATOM 1518 N N . HIS A 1 183 ? 4.404 6.214 8.835 1.00 85.62 183 HIS A N 1
ATOM 1519 C CA . HIS A 1 183 ? 3.699 7.101 9.779 1.00 85.62 183 HIS A CA 1
ATOM 1520 C C . HIS A 1 183 ? 2.596 7.912 9.091 1.00 85.62 183 HIS A C 1
ATOM 1522 O O . HIS A 1 183 ? 1.605 8.234 9.730 1.00 85.62 183 HIS A O 1
ATOM 1528 N N . ARG A 1 184 ? 2.772 8.235 7.805 1.00 87.50 184 ARG A N 1
ATOM 1529 C CA . ARG A 1 184 ? 1.798 8.994 7.007 1.00 87.50 184 ARG A CA 1
ATOM 1530 C C . ARG A 1 184 ? 0.651 8.108 6.552 1.00 87.50 184 ARG A C 1
ATOM 1532 O O . ARG A 1 184 ? -0.490 8.529 6.574 1.00 87.50 184 ARG A O 1
ATOM 1539 N N . LEU A 1 185 ? 0.933 6.857 6.201 1.00 88.50 185 LEU A N 1
ATOM 1540 C CA . LEU A 1 185 ? -0.123 5.912 5.866 1.00 88.50 185 LEU A CA 1
ATOM 1541 C C . LEU A 1 185 ? -0.966 5.565 7.106 1.00 88.50 185 LEU A C 1
ATOM 1543 O O . LEU A 1 185 ? -2.187 5.670 7.079 1.00 88.50 185 LEU A O 1
ATOM 1547 N N . PHE A 1 186 ? -0.324 5.231 8.231 1.00 87.88 186 PHE A N 1
ATOM 1548 C CA . PHE A 1 186 ? -1.027 4.840 9.461 1.00 87.88 186 PHE A CA 1
ATOM 1549 C C . PHE A 1 186 ? -1.637 6.001 10.260 1.00 87.88 186 PHE A C 1
ATOM 1551 O O . PHE A 1 186 ? -2.366 5.754 11.228 1.00 87.88 186 PHE A O 1
ATOM 1558 N N . SER A 1 187 ? -1.388 7.261 9.895 1.00 86.81 187 SER A N 1
ATOM 1559 C CA . SER A 1 187 ? -2.153 8.367 10.477 1.00 86.81 187 SER A CA 1
ATOM 1560 C C . SER A 1 187 ? -3.619 8.325 10.038 1.00 86.81 187 SER A C 1
ATOM 1562 O O . SER A 1 187 ? -4.477 8.604 10.867 1.00 86.81 187 SER A O 1
ATOM 1564 N N . TYR A 1 188 ? -3.910 7.852 8.821 1.00 87.44 188 TYR A N 1
ATOM 1565 C CA . TYR A 1 188 ? -5.279 7.647 8.320 1.00 87.44 188 TYR A CA 1
ATOM 1566 C C . TYR A 1 188 ? -5.993 6.437 8.934 1.00 87.44 188 TYR A C 1
ATOM 1568 O O . TYR A 1 188 ? -7.190 6.269 8.759 1.00 87.44 188 TYR A O 1
ATOM 1576 N N . ALA A 1 189 ? -5.293 5.583 9.683 1.00 87.06 189 ALA A N 1
ATOM 1577 C CA . ALA A 1 189 ? -5.918 4.435 10.340 1.00 87.06 189 ALA A CA 1
ATOM 1578 C C . ALA A 1 189 ? -6.842 4.828 11.518 1.00 87.06 189 ALA A C 1
ATOM 1580 O O . ALA A 1 189 ? -7.515 3.962 12.074 1.00 87.06 189 ALA A O 1
ATOM 1581 N N . ASP A 1 190 ? -6.845 6.102 11.924 1.00 86.06 190 ASP A N 1
ATOM 1582 C CA . ASP A 1 190 ? -7.680 6.640 13.002 1.00 86.06 190 ASP A CA 1
ATOM 1583 C C . ASP A 1 190 ? -9.112 6.913 12.518 1.00 86.06 190 ASP A C 1
ATOM 1585 O O . ASP A 1 190 ? -9.312 7.546 11.482 1.00 86.06 190 ASP A O 1
ATOM 1589 N N . GLU A 1 191 ? -10.115 6.459 13.270 1.00 83.50 191 GLU A N 1
ATOM 1590 C CA . GLU A 1 191 ? -11.523 6.627 12.888 1.00 83.50 191 GLU A CA 1
ATOM 1591 C C . GLU A 1 191 ? -11.952 8.097 12.864 1.00 83.50 191 GLU A C 1
ATOM 1593 O O . GLU A 1 191 ? -12.728 8.479 11.993 1.00 83.50 191 GLU A O 1
ATOM 1598 N N . ASN A 1 192 ? -11.404 8.943 13.742 1.00 85.00 192 ASN A N 1
ATOM 1599 C CA . ASN A 1 192 ? -11.733 10.371 13.745 1.00 85.00 192 ASN A CA 1
ATOM 1600 C C . ASN A 1 192 ? -11.200 11.055 12.486 1.00 85.00 192 ASN A C 1
ATOM 1602 O O . ASN A 1 192 ? -11.899 11.850 11.863 1.00 85.00 192 ASN A O 1
ATOM 1606 N N . VAL A 1 193 ? -9.978 10.691 12.080 1.00 83.94 193 VAL A N 1
ATOM 1607 C CA . VAL A 1 193 ? -9.382 11.168 10.826 1.00 83.94 193 VAL A CA 1
ATOM 1608 C C . VAL A 1 193 ? -10.231 10.704 9.648 1.00 83.94 193 VAL A C 1
ATOM 1610 O O . VAL A 1 193 ? -10.522 11.501 8.762 1.00 83.94 193 VAL A O 1
ATOM 1613 N N . LYS A 1 194 ? -10.704 9.451 9.666 1.00 84.12 194 LYS A N 1
ATOM 1614 C CA . LYS A 1 194 ? -11.605 8.940 8.631 1.00 84.12 194 LYS A CA 1
ATOM 1615 C C . LYS A 1 194 ? -12.919 9.711 8.544 1.00 84.12 194 LYS A C 1
ATOM 1617 O O . LYS A 1 194 ? -13.352 10.032 7.442 1.00 84.12 194 LYS A O 1
ATOM 1622 N N . LEU A 1 195 ? -13.550 10.007 9.676 1.00 84.00 195 LEU A N 1
ATOM 1623 C CA . LEU A 1 195 ? -14.809 10.752 9.707 1.00 84.00 195 LEU A CA 1
ATOM 1624 C C . LEU A 1 195 ? -14.650 12.182 9.182 1.00 84.00 195 LEU A C 1
ATOM 1626 O O . LEU A 1 195 ? -15.548 12.688 8.515 1.00 84.00 195 LEU A O 1
ATOM 1630 N N . MET A 1 196 ? -13.513 12.814 9.472 1.00 81.81 196 MET A N 1
ATOM 1631 C CA . MET A 1 196 ? -13.251 14.195 9.082 1.00 81.81 196 MET A CA 1
ATOM 1632 C C . MET A 1 196 ? -12.842 14.337 7.616 1.00 81.81 196 MET A C 1
ATOM 1634 O O . MET A 1 196 ? -13.364 15.194 6.912 1.00 81.81 196 MET A O 1
ATOM 1638 N N . ILE A 1 197 ? -11.915 13.493 7.164 1.00 78.00 197 ILE A N 1
ATOM 1639 C CA . ILE A 1 197 ? -11.321 13.573 5.825 1.00 78.00 197 ILE A CA 1
ATOM 1640 C C . ILE A 1 197 ? -12.177 12.854 4.769 1.00 78.00 197 ILE A C 1
ATOM 1642 O O . ILE A 1 197 ? -12.083 13.171 3.586 1.00 78.00 197 ILE A O 1
ATOM 1646 N N . GLN A 1 198 ? -13.031 11.916 5.191 1.00 75.38 198 GLN A N 1
ATOM 1647 C CA . GLN A 1 198 ? -13.854 11.080 4.311 1.00 75.38 198 GLN A CA 1
ATOM 1648 C C . GLN A 1 198 ? -13.007 10.297 3.284 1.00 75.38 198 GLN A C 1
ATOM 1650 O O . GLN A 1 198 ? -11.786 10.181 3.421 1.00 75.38 198 GLN A O 1
ATOM 1655 N N . ASP A 1 199 ? -13.652 9.675 2.294 1.00 68.75 199 ASP A N 1
ATOM 1656 C CA . ASP A 1 199 ? -12.988 8.769 1.345 1.00 68.75 199 ASP A CA 1
ATOM 1657 C C . ASP A 1 199 ? -12.320 9.501 0.154 1.00 68.75 199 ASP A C 1
ATOM 1659 O O . ASP A 1 199 ? -11.571 8.870 -0.595 1.00 68.75 199 ASP A O 1
ATOM 1663 N N . ASP A 1 200 ? -12.505 10.822 0.021 1.00 72.25 200 ASP A N 1
ATOM 1664 C CA . ASP A 1 200 ? -11.988 11.637 -1.097 1.00 72.25 200 ASP A CA 1
ATOM 1665 C C . ASP A 1 200 ? -10.485 11.955 -1.005 1.00 72.25 200 ASP A C 1
ATOM 1667 O O . ASP A 1 200 ? -9.876 12.458 -1.954 1.00 72.25 200 ASP A O 1
ATOM 1671 N N . CYS A 1 201 ? -9.849 11.645 0.124 1.00 83.06 201 CYS A N 1
ATOM 1672 C CA . CYS A 1 201 ? -8.422 11.879 0.295 1.00 83.06 201 CYS A CA 1
ATOM 1673 C C . CYS A 1 201 ? -7.584 10.983 -0.608 1.00 83.06 201 CYS A C 1
ATOM 1675 O O . CYS A 1 201 ? -7.765 9.767 -0.647 1.00 83.06 201 CYS A O 1
ATOM 1677 N N . LYS A 1 202 ? -6.597 11.589 -1.270 1.00 88.00 202 LYS A N 1
ATOM 1678 C CA . LYS A 1 202 ? -5.612 10.889 -2.087 1.00 88.00 202 LYS A CA 1
ATOM 1679 C C . LYS A 1 202 ? -4.214 11.083 -1.525 1.00 88.00 202 LYS A C 1
ATOM 1681 O O . LYS A 1 202 ? -3.801 12.193 -1.200 1.00 88.00 202 LYS A O 1
ATOM 1686 N N . ILE A 1 203 ? -3.460 9.993 -1.471 1.00 90.56 203 ILE A N 1
ATOM 1687 C CA . ILE A 1 203 ? -2.025 10.006 -1.201 1.00 90.56 203 ILE A CA 1
ATOM 1688 C C . ILE A 1 203 ? -1.265 9.611 -2.461 1.00 90.56 203 ILE A C 1
ATOM 1690 O O . ILE A 1 203 ? -1.699 8.739 -3.213 1.00 90.56 203 ILE A O 1
ATOM 1694 N N . MET A 1 204 ? -0.106 10.229 -2.677 1.00 91.62 204 MET A N 1
ATOM 1695 C CA . MET A 1 204 ? 0.797 9.841 -3.754 1.00 91.62 204 MET A CA 1
ATOM 1696 C C . MET A 1 204 ? 1.669 8.663 -3.309 1.00 91.62 204 MET A C 1
ATOM 1698 O O . MET A 1 204 ? 2.322 8.706 -2.262 1.00 91.62 204 MET A O 1
ATOM 1702 N N . VAL A 1 205 ? 1.698 7.614 -4.123 1.00 92.69 205 VAL A N 1
ATOM 1703 C CA . VAL A 1 205 ? 2.436 6.374 -3.890 1.00 92.69 205 VAL A CA 1
ATOM 1704 C C . VAL A 1 205 ? 3.444 6.179 -5.014 1.00 92.69 205 VAL A C 1
ATOM 1706 O O . VAL A 1 205 ? 3.095 6.264 -6.188 1.00 92.69 205 VAL A O 1
ATOM 1709 N N . THR A 1 206 ? 4.693 5.882 -4.659 1.00 93.06 206 THR A N 1
ATOM 1710 C CA . THR A 1 206 ? 5.694 5.353 -5.591 1.00 93.06 206 THR A CA 1
ATOM 1711 C C . THR A 1 206 ? 5.924 3.893 -5.256 1.00 93.06 206 THR A C 1
ATOM 1713 O O . THR A 1 206 ? 6.430 3.554 -4.188 1.00 93.06 206 THR A O 1
ATOM 1716 N N . ALA A 1 207 ? 5.535 3.027 -6.175 1.00 92.88 207 ALA A N 1
ATOM 1717 C CA . ALA A 1 207 ? 5.618 1.593 -6.044 1.00 92.88 207 ALA A CA 1
ATOM 1718 C C . ALA A 1 207 ? 6.742 1.028 -6.914 1.00 92.88 207 ALA A C 1
ATOM 1720 O O . ALA A 1 207 ? 6.880 1.366 -8.090 1.00 92.88 207 ALA A O 1
ATOM 1721 N N . VAL A 1 208 ? 7.541 0.150 -6.321 1.00 92.25 208 VAL A N 1
ATOM 1722 C CA . VAL A 1 208 ? 8.673 -0.522 -6.951 1.00 92.25 208 VAL A CA 1
ATOM 1723 C C . VAL A 1 208 ? 8.309 -1.975 -7.201 1.00 92.25 208 VAL A C 1
ATOM 1725 O O . VAL A 1 208 ? 7.919 -2.694 -6.284 1.00 92.25 208 VAL A O 1
ATOM 1728 N N . TYR A 1 209 ? 8.458 -2.421 -8.440 1.00 92.44 209 TYR A N 1
ATOM 1729 C CA . TYR A 1 209 ? 8.286 -3.814 -8.826 1.00 92.44 209 TYR A CA 1
ATOM 1730 C C . TYR A 1 209 ? 9.618 -4.379 -9.308 1.00 92.44 209 TYR A C 1
ATOM 1732 O O . TYR A 1 209 ? 10.139 -3.973 -10.347 1.00 92.44 209 TYR A O 1
ATOM 1740 N N . PHE A 1 210 ? 10.168 -5.330 -8.560 1.00 89.88 210 PHE A N 1
ATOM 1741 C CA . PHE A 1 210 ? 11.378 -6.042 -8.955 1.00 89.88 210 PHE A CA 1
ATOM 1742 C C . PHE A 1 210 ? 11.044 -7.126 -9.979 1.00 89.88 210 PHE A C 1
ATOM 1744 O O . PHE A 1 210 ? 10.092 -7.885 -9.803 1.00 89.88 210 PHE A O 1
ATOM 1751 N N . ARG A 1 211 ? 11.850 -7.249 -11.039 1.00 87.50 211 ARG A N 1
ATOM 1752 C CA . ARG A 1 211 ? 11.669 -8.304 -12.052 1.00 87.50 211 ARG A CA 1
ATOM 1753 C C . ARG A 1 211 ? 12.288 -9.651 -11.679 1.00 87.50 211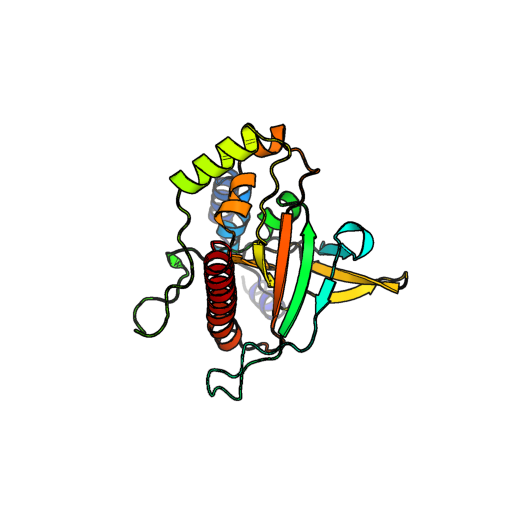 ARG A C 1
ATOM 1755 O O . ARG A 1 211 ? 12.000 -10.630 -12.347 1.00 87.50 211 ARG A O 1
ATOM 1762 N N . THR A 1 212 ? 13.078 -9.711 -10.609 1.00 85.69 212 THR A N 1
ATOM 1763 C CA . THR A 1 212 ? 13.621 -10.962 -10.047 1.00 85.69 212 THR A CA 1
ATOM 1764 C C . THR A 1 212 ? 12.658 -11.581 -9.043 1.00 85.69 212 THR A C 1
ATOM 1766 O O . THR A 1 212 ? 12.030 -10.836 -8.294 1.00 85.69 212 THR A O 1
ATOM 1769 N N . ASP A 1 213 ? 12.532 -12.905 -9.021 1.00 84.19 213 ASP A N 1
ATOM 1770 C CA . ASP A 1 213 ? 11.698 -13.636 -8.056 1.00 84.19 213 ASP A CA 1
ATOM 1771 C C . ASP A 1 213 ? 12.468 -14.037 -6.786 1.00 84.19 213 ASP A C 1
ATOM 1773 O O . ASP A 1 213 ? 11.896 -14.588 -5.847 1.00 84.19 213 ASP A O 1
ATOM 1777 N N . GLU A 1 214 ? 13.760 -13.716 -6.721 1.00 84.19 214 GLU A N 1
ATOM 1778 C CA . GLU A 1 214 ? 14.603 -14.023 -5.572 1.00 84.19 214 GLU A CA 1
ATOM 1779 C C . GLU A 1 214 ? 14.318 -13.076 -4.401 1.00 84.19 214 GLU A C 1
ATOM 1781 O O . GLU A 1 214 ? 14.690 -11.898 -4.406 1.00 84.19 214 GLU A O 1
ATOM 1786 N N . GLN A 1 215 ? 13.674 -13.606 -3.359 1.00 79.00 215 GLN A N 1
ATOM 1787 C CA . GLN A 1 215 ? 13.243 -12.830 -2.193 1.00 79.00 215 GLN A CA 1
ATOM 1788 C C . G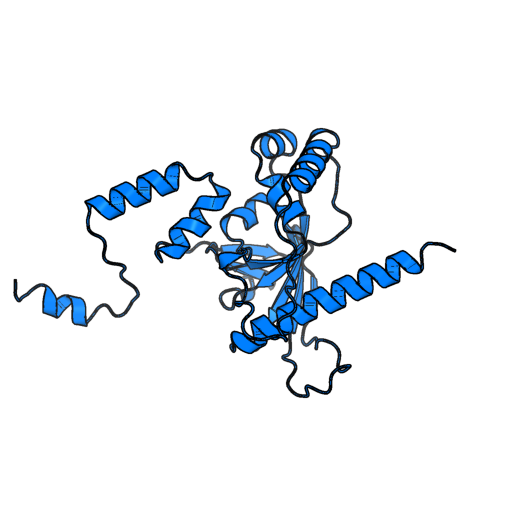LN A 1 215 ? 14.409 -12.174 -1.435 1.00 79.00 215 GLN A C 1
ATOM 1790 O O . GLN A 1 215 ? 14.263 -11.068 -0.905 1.00 79.00 215 GLN A O 1
ATOM 1795 N N . GLU A 1 216 ? 15.576 -12.820 -1.400 1.00 77.19 216 GLU A N 1
ATOM 1796 C CA . GLU A 1 216 ? 16.788 -12.262 -0.791 1.00 77.19 216 GLU A CA 1
ATOM 1797 C C . GLU A 1 216 ? 17.270 -11.018 -1.544 1.00 77.19 216 GLU A C 1
ATOM 1799 O O . GLU A 1 216 ? 17.542 -9.984 -0.927 1.00 77.19 216 GLU A O 1
ATOM 1804 N N . ILE A 1 217 ? 17.284 -11.074 -2.882 1.00 78.25 217 ILE A N 1
ATOM 1805 C CA . ILE A 1 217 ? 17.629 -9.931 -3.732 1.00 78.25 217 ILE A CA 1
ATOM 1806 C C . ILE A 1 217 ? 16.599 -8.816 -3.547 1.00 78.25 217 ILE A C 1
ATOM 1808 O O . ILE A 1 217 ? 16.984 -7.668 -3.321 1.00 78.25 217 ILE A O 1
ATOM 1812 N N . ILE A 1 218 ? 15.301 -9.134 -3.577 1.00 80.38 218 ILE A N 1
ATOM 1813 C CA . ILE A 1 218 ? 14.237 -8.147 -3.339 1.00 80.38 218 ILE A CA 1
ATOM 1814 C C . ILE A 1 218 ? 14.471 -7.442 -2.004 1.00 80.38 218 ILE A C 1
ATOM 1816 O O . ILE A 1 218 ? 14.456 -6.216 -1.953 1.00 80.38 218 ILE A O 1
ATOM 1820 N N . THR A 1 219 ? 14.755 -8.186 -0.936 1.00 77.62 219 THR A N 1
ATOM 1821 C CA . THR A 1 219 ? 14.973 -7.621 0.403 1.00 77.62 219 THR A CA 1
ATOM 1822 C C . THR A 1 219 ? 16.223 -6.734 0.445 1.00 77.62 219 THR A C 1
ATOM 1824 O O . THR A 1 219 ? 16.152 -5.581 0.878 1.00 77.62 219 THR A O 1
ATOM 1827 N N . LYS A 1 220 ? 17.358 -7.220 -0.082 1.00 77.50 220 LYS A N 1
ATOM 1828 C CA . LYS A 1 220 ? 18.630 -6.476 -0.158 1.00 77.50 220 LYS A CA 1
ATOM 1829 C C . LYS A 1 220 ? 18.471 -5.169 -0.937 1.00 77.50 220 LYS A C 1
ATOM 1831 O O . LYS A 1 220 ? 18.914 -4.111 -0.486 1.00 77.50 220 LYS A O 1
ATOM 1836 N N . PHE A 1 221 ? 17.839 -5.220 -2.107 1.00 78.38 221 PHE A N 1
ATOM 1837 C CA . PHE A 1 221 ? 17.690 -4.047 -2.965 1.00 78.38 221 PHE A CA 1
ATOM 1838 C C . PHE A 1 221 ? 16.565 -3.120 -2.518 1.00 78.38 221 PHE A C 1
ATOM 1840 O O . PHE A 1 221 ? 16.693 -1.919 -2.712 1.00 78.38 221 PHE A O 1
ATOM 1847 N N . SER A 1 222 ? 15.533 -3.611 -1.834 1.00 77.31 222 SER A N 1
ATOM 1848 C CA . SER A 1 222 ? 14.536 -2.756 -1.175 1.00 77.31 222 SER A CA 1
ATOM 1849 C C . SER A 1 222 ? 15.177 -1.829 -0.149 1.00 77.31 222 SER A C 1
ATOM 1851 O O . SER A 1 222 ? 14.862 -0.637 -0.103 1.00 77.31 222 SER A O 1
ATOM 1853 N N . ALA A 1 223 ? 16.143 -2.353 0.615 1.00 71.50 223 ALA A N 1
ATOM 1854 C CA . ALA A 1 223 ? 16.918 -1.532 1.528 1.00 71.50 223 ALA A CA 1
ATOM 1855 C C . ALA A 1 223 ? 17.732 -0.462 0.778 1.00 71.50 223 ALA A C 1
ATOM 1857 O O . ALA A 1 223 ? 17.749 0.705 1.151 1.00 71.50 223 ALA A O 1
ATOM 1858 N N . ARG A 1 224 ? 18.349 -0.822 -0.349 1.00 75.69 224 ARG A N 1
ATOM 1859 C CA . ARG A 1 224 ? 19.087 0.139 -1.185 1.00 75.69 224 ARG A CA 1
ATOM 1860 C C . ARG A 1 224 ? 18.188 1.220 -1.788 1.00 75.69 224 ARG A C 1
ATOM 1862 O O . ARG A 1 224 ? 18.560 2.388 -1.743 1.00 75.69 224 ARG A O 1
ATOM 1869 N N . VAL A 1 225 ? 17.007 0.850 -2.294 1.00 76.50 225 VAL A N 1
ATOM 1870 C CA . VAL A 1 225 ? 16.032 1.779 -2.893 1.00 76.50 225 VAL A CA 1
ATOM 1871 C C . VAL A 1 225 ? 15.667 2.878 -1.918 1.00 76.50 225 VAL A C 1
ATOM 1873 O O . VAL A 1 225 ? 15.774 4.055 -2.259 1.00 76.50 225 VAL A O 1
ATOM 1876 N N . PHE A 1 226 ? 15.228 2.522 -0.706 1.00 73.81 226 PHE A N 1
ATOM 1877 C CA . PHE A 1 226 ? 14.835 3.566 0.228 1.00 73.81 226 PHE A CA 1
ATOM 1878 C C . PHE A 1 226 ? 16.109 4.418 0.536 1.00 73.81 226 PHE A C 1
ATOM 1880 O O . PHE A 1 226 ? 15.933 5.630 0.656 1.00 73.81 226 PHE A O 1
ATOM 1887 N N . ILE A 1 227 ? 17.357 3.877 0.633 1.00 70.44 227 ILE A N 1
ATOM 1888 C CA . ILE A 1 227 ? 18.574 4.650 1.016 1.00 70.44 227 ILE A CA 1
ATOM 1889 C C . ILE A 1 227 ? 18.842 5.697 -0.050 1.00 70.44 227 ILE A C 1
ATOM 1891 O O . ILE A 1 227 ? 19.030 6.866 0.271 1.00 70.44 227 ILE A O 1
ATOM 1895 N N . GLU A 1 228 ? 18.828 5.278 -1.311 1.00 70.88 228 GLU A N 1
ATOM 1896 C CA . GLU A 1 228 ? 19.069 6.148 -2.454 1.00 70.88 228 GLU A CA 1
ATOM 1897 C C . GLU A 1 228 ? 18.021 7.264 -2.531 1.00 70.88 228 GLU A C 1
ATOM 1899 O O . GLU A 1 228 ? 18.378 8.434 -2.653 1.00 70.88 228 GLU A O 1
ATOM 1904 N N . ILE A 1 229 ? 16.739 6.935 -2.347 1.00 68.56 229 ILE A N 1
ATOM 1905 C CA . ILE A 1 229 ? 15.653 7.925 -2.354 1.00 68.56 229 ILE A CA 1
ATOM 1906 C C . ILE A 1 229 ? 15.789 8.911 -1.186 1.00 68.56 229 ILE A C 1
ATOM 1908 O O . ILE A 1 229 ? 15.670 10.121 -1.378 1.00 68.56 229 ILE A O 1
ATOM 1912 N N . ASN A 1 230 ? 16.083 8.433 0.024 1.00 63.28 230 ASN A N 1
ATOM 1913 C CA . ASN A 1 230 ? 16.296 9.303 1.181 1.00 63.28 230 ASN A CA 1
ATOM 1914 C C . ASN A 1 230 ? 17.534 10.185 1.044 1.00 63.28 230 ASN A C 1
ATOM 1916 O O . ASN A 1 230 ? 17.513 11.345 1.459 1.00 63.28 230 ASN A O 1
ATOM 1920 N N . PHE A 1 231 ? 18.616 9.636 0.502 1.00 61.41 231 PHE A N 1
ATOM 1921 C CA . PHE A 1 231 ? 19.851 10.367 0.277 1.00 61.41 231 PHE A CA 1
ATOM 1922 C C . PHE A 1 231 ? 19.629 11.491 -0.736 1.00 61.41 231 PHE A C 1
ATOM 1924 O O . PHE A 1 231 ? 19.996 12.634 -0.468 1.00 61.41 231 PHE A O 1
ATOM 1931 N N . LEU A 1 232 ? 18.930 11.201 -1.839 1.00 56.97 232 LEU A N 1
ATOM 1932 C CA . LEU A 1 232 ? 18.512 12.213 -2.807 1.00 56.97 232 LEU A CA 1
ATOM 1933 C C . LEU A 1 232 ? 17.634 13.278 -2.140 1.00 56.97 232 LEU A C 1
ATOM 1935 O O . LEU A 1 232 ? 17.953 14.460 -2.230 1.00 56.97 232 LEU A O 1
ATOM 1939 N N . ASN A 1 233 ? 16.594 12.888 -1.400 1.00 54.00 233 ASN A N 1
ATOM 1940 C CA . ASN A 1 233 ? 15.711 13.838 -0.713 1.00 54.00 233 ASN A CA 1
ATOM 1941 C C . ASN A 1 233 ? 16.464 14.741 0.284 1.00 54.00 233 ASN A C 1
ATOM 1943 O O . ASN A 1 233 ? 16.145 15.922 0.405 1.00 54.00 233 ASN A O 1
ATOM 1947 N N . THR A 1 234 ? 17.483 14.211 0.967 1.00 52.66 234 THR A N 1
ATOM 1948 C CA . THR A 1 234 ? 18.326 14.980 1.898 1.00 52.66 234 THR A CA 1
ATOM 1949 C C . THR A 1 234 ? 19.237 15.963 1.156 1.00 52.66 234 THR A C 1
ATOM 1951 O O . THR A 1 234 ? 19.399 17.099 1.598 1.00 52.66 234 THR A O 1
ATOM 1954 N N . LEU A 1 235 ? 19.790 15.571 0.003 1.00 39.06 235 LEU A N 1
ATOM 1955 C CA . LEU A 1 235 ? 20.589 16.462 -0.842 1.00 39.06 235 LEU A CA 1
ATOM 1956 C C . LEU A 1 235 ? 19.748 17.610 -1.416 1.00 39.06 235 LEU A C 1
ATOM 1958 O O . LEU A 1 235 ? 20.162 18.761 -1.327 1.00 39.06 235 LEU A O 1
ATOM 1962 N N . TRP A 1 236 ? 18.544 17.335 -1.926 1.00 34.97 236 TRP A N 1
ATOM 1963 C CA . TRP A 1 236 ? 17.656 18.375 -2.466 1.00 34.97 236 TRP A CA 1
ATOM 1964 C C . TRP A 1 236 ? 17.209 19.391 -1.402 1.00 34.97 236 TRP A C 1
ATOM 1966 O O . TRP A 1 236 ? 17.103 20.578 -1.700 1.00 34.97 236 TRP A O 1
ATOM 1976 N N . GLN A 1 237 ? 17.029 18.971 -0.144 1.00 39.09 237 GLN A N 1
ATOM 1977 C CA . GLN A 1 237 ? 16.745 19.893 0.966 1.00 39.09 237 GLN A CA 1
ATOM 1978 C C . GLN A 1 237 ? 17.958 20.746 1.382 1.00 39.09 237 GLN A C 1
ATOM 1980 O O . GLN A 1 237 ? 17.773 21.825 1.943 1.00 39.09 237 GLN A O 1
ATOM 1985 N N . GLY A 1 238 ? 19.183 20.300 1.087 1.00 35.34 238 GLY A N 1
ATOM 1986 C CA . GLY A 1 238 ? 20.414 21.063 1.315 1.00 35.34 238 GLY A CA 1
ATOM 1987 C C . GLY A 1 238 ? 20.686 22.140 0.259 1.00 35.34 238 GLY A C 1
ATOM 1988 O O . GLY A 1 238 ? 21.296 23.154 0.579 1.00 35.34 238 GLY A O 1
ATOM 1989 N N . PHE A 1 239 ? 20.195 21.966 -0.972 1.00 36.31 239 PHE A N 1
ATOM 1990 C CA . PHE A 1 239 ? 20.367 22.939 -2.064 1.00 36.31 239 PHE A CA 1
ATOM 1991 C C . PHE A 1 239 ? 19.283 24.031 -2.118 1.00 36.31 239 PHE A C 1
ATOM 1993 O O . PHE A 1 239 ? 19.428 24.989 -2.867 1.00 36.31 239 PHE A O 1
ATOM 2000 N N . GLY A 1 240 ? 18.218 23.923 -1.314 1.00 35.59 240 GLY A N 1
ATOM 2001 C CA . GLY A 1 240 ? 17.137 24.918 -1.221 1.00 35.59 240 GLY A CA 1
ATOM 2002 C C . GLY A 1 240 ? 17.355 26.032 -0.188 1.00 35.59 240 GLY A C 1
ATOM 2003 O O . GLY A 1 240 ? 16.424 26.779 0.105 1.00 35.59 240 GLY A O 1
ATOM 2004 N N . LYS A 1 241 ? 18.550 26.129 0.404 1.00 36.84 241 LYS A N 1
ATOM 2005 C CA . LYS A 1 241 ? 18.957 27.241 1.272 1.00 36.84 241 LYS A CA 1
ATOM 2006 C C . LYS A 1 241 ? 20.258 27.840 0.750 1.00 36.84 241 LYS A C 1
ATOM 2008 O O . LYS A 1 241 ? 21.321 27.473 1.232 1.00 36.84 241 LYS A O 1
ATOM 2013 N N . ASN A 1 242 ? 20.146 28.725 -0.233 1.00 32.31 242 ASN A N 1
ATOM 2014 C CA . ASN A 1 242 ? 21.093 29.803 -0.521 1.00 32.31 242 ASN A CA 1
ATOM 2015 C C . ASN A 1 242 ? 20.315 30.950 -1.156 1.00 32.31 242 ASN A C 1
ATOM 2017 O O . ASN A 1 242 ? 19.561 30.664 -2.113 1.00 32.31 242 ASN A O 1
#

Mean predicted aligned error: 11.19 Å